Protein AF-A0A4U5VAZ8-F1 (afdb_monomer)

InterPro domains:
  IPR001060 FCH domain [PF00611] (58-111)
  IPR001060 FCH domain [SM00055] (49-157)
  IPR027267 AH/BAR domain superfamily [G3DSA:1.20.1270.60] (36-101)
  IPR027267 AH/BAR domain superfamily [G3DSA:1.20.1270.60] (102-234)
  IPR027267 AH/BAR domain superfamily [SSF103657] (43-247)
  IPR031160 F-BAR domain [PS51741] (99-223)

Solvent-accessible surface area (backbone atoms only — not comparable to full-atom values): 16284 Å² total; per-residue (Å²): 146,84,88,90,84,84,77,85,81,73,70,95,80,74,88,74,81,94,81,79,96,77,87,83,91,84,80,99,73,87,79,86,84,79,80,97,65,87,72,74,91,79,52,67,94,78,72,49,77,66,94,49,91,85,59,56,64,39,57,52,52,51,52,48,53,54,51,49,53,53,49,53,54,51,53,52,52,52,52,51,53,55,51,52,53,54,52,51,50,53,51,53,52,48,53,49,51,33,56,51,32,45,54,50,20,57,49,29,48,51,52,20,55,54,32,50,51,53,43,76,74,49,87,90,47,72,75,60,40,54,56,38,48,54,51,22,55,50,27,44,52,52,20,53,52,29,43,53,54,27,54,50,41,48,51,51,47,51,51,53,50,55,52,48,54,53,53,51,53,54,51,51,54,51,52,51,51,52,50,52,52,54,53,51,50,53,53,53,51,52,53,52,51,53,51,51,54,52,50,48,53,52,55,52,51,52,54,54,49,53,54,50,56,60,57,72,67,65,51,70,65,61,56,50,51,52,49,47,74,76,63,67,90,72,94,70,77,83,75,83,88,72,91,79,60,92,82,69,86,71,86,80,77,80,83,83,84,75,83,84,83,83,89,129

Foldseek 3Di:
DDDDDDDPDDDPPDDDDDDDPDDDDDDDDPPPPDDDDPPPPDDLVVPLDDPDPPDCVSVVVVVVVVVVVVVVVVVVVVVVVVVVVVLVVVLVVLVVQLVVLVVQLVVLVVQLVVLVVVLVPDDDDPVVNVVSVVSNVVSVVSNVVSVVSNVVSVVVSVVSVVVVVVVVVVVVVVVVVVVVVVVVVVVVVVVVVVVVVVVVVVVVVVVVVVVVVVVVPDDPVVVVVVCCVVDPPDDDDDDPDDDDDPPPPDDDDDDDDDDDDDDD

Structure (mmCIF, N/CA/C/O backbone):
data_AF-A0A4U5VAZ8-F1
#
_entry.id   AF-A0A4U5VAZ8-F1
#
loop_
_atom_site.group_PDB
_atom_site.id
_atom_site.type_symbol
_atom_site.label_atom_id
_atom_site.label_alt_id
_atom_site.label_comp_id
_atom_site.label_asym_id
_atom_site.label_entity_id
_atom_site.label_seq_id
_atom_site.pdbx_PDB_ins_code
_atom_site.Cartn_x
_atom_site.Cartn_y
_atom_site.Cartn_z
_atom_site.occupancy
_atom_site.B_iso_or_equiv
_atom_site.auth_seq_id
_atom_site.auth_comp_id
_atom_site.auth_asym_id
_atom_site.auth_atom_id
_atom_site.pdbx_PDB_model_num
ATOM 1 N N . MET A 1 1 ? 7.880 -6.153 -48.423 1.00 42.75 1 MET A N 1
ATOM 2 C CA . MET A 1 1 ? 6.651 -6.526 -47.671 1.00 42.75 1 MET A CA 1
ATOM 3 C C . MET A 1 1 ? 6.493 -8.052 -47.516 1.00 42.75 1 MET A C 1
ATOM 5 O O . MET A 1 1 ? 5.534 -8.629 -48.015 1.00 42.75 1 MET A O 1
ATOM 9 N N . ARG A 1 2 ? 7.403 -8.743 -46.809 1.00 32.28 2 ARG A N 1
ATOM 10 C CA . ARG A 1 2 ? 7.209 -10.133 -46.345 1.00 32.28 2 ARG A CA 1
ATOM 11 C C . ARG A 1 2 ? 8.051 -10.354 -45.077 1.00 32.28 2 ARG A C 1
ATOM 13 O O . ARG A 1 2 ? 9.237 -10.081 -45.119 1.00 32.28 2 ARG A O 1
ATOM 20 N N . GLN A 1 3 ? 7.422 -10.903 -44.030 1.00 33.78 3 GLN A N 1
ATOM 21 C CA . GLN A 1 3 ? 8.026 -11.558 -42.846 1.00 33.78 3 GLN A CA 1
ATOM 22 C C . GLN A 1 3 ? 8.215 -10.805 -41.507 1.00 33.78 3 GLN A C 1
ATOM 24 O O . GLN A 1 3 ? 9.223 -10.998 -40.853 1.00 33.78 3 GLN A O 1
ATOM 29 N N . TYR A 1 4 ? 7.190 -10.124 -40.979 1.00 35.72 4 TYR A N 1
ATOM 30 C CA . TYR A 1 4 ? 7.017 -10.034 -39.507 1.00 35.72 4 TYR A CA 1
ATOM 31 C C . TYR A 1 4 ? 5.562 -10.291 -39.088 1.00 35.72 4 TYR A C 1
ATOM 33 O O . TYR A 1 4 ? 4.902 -9.524 -38.396 1.00 35.72 4 TYR A O 1
ATOM 41 N N . LYS A 1 5 ? 5.030 -11.427 -39.547 1.00 44.81 5 LYS A N 1
ATOM 42 C CA . LYS A 1 5 ? 3.809 -12.033 -39.006 1.00 44.81 5 LYS A CA 1
ATOM 43 C C . LYS A 1 5 ? 4.169 -13.425 -38.499 1.00 44.81 5 LYS A C 1
ATOM 45 O O . LYS A 1 5 ? 4.168 -14.359 -39.298 1.00 44.81 5 LYS A O 1
ATOM 50 N N . ARG A 1 6 ? 4.439 -13.561 -37.191 1.00 39.12 6 ARG A N 1
ATOM 51 C CA . ARG A 1 6 ? 3.959 -14.676 -36.345 1.00 39.12 6 ARG A CA 1
ATOM 52 C C . ARG A 1 6 ? 4.371 -14.539 -34.867 1.00 39.12 6 ARG A C 1
ATOM 54 O O . ARG A 1 6 ? 5.541 -14.602 -34.532 1.00 39.12 6 ARG A O 1
ATOM 61 N N . ARG A 1 7 ? 3.315 -14.529 -34.041 1.00 35.19 7 ARG A N 1
ATOM 62 C CA . ARG A 1 7 ? 3.138 -15.230 -32.754 1.00 35.19 7 ARG A CA 1
ATOM 63 C C . ARG A 1 7 ? 3.930 -14.740 -31.537 1.00 35.19 7 ARG A C 1
ATOM 65 O O . ARG A 1 7 ? 4.898 -15.360 -31.121 1.00 35.19 7 ARG A O 1
ATOM 72 N N . LEU A 1 8 ? 3.346 -13.760 -30.843 1.00 35.50 8 LEU A N 1
ATOM 73 C CA . LEU A 1 8 ? 3.295 -13.807 -29.380 1.00 35.50 8 LEU A CA 1
ATOM 74 C C . LEU A 1 8 ? 2.500 -15.061 -28.982 1.00 35.50 8 LEU A C 1
ATOM 76 O O . LEU A 1 8 ? 1.330 -15.202 -29.342 1.00 35.50 8 LEU A O 1
ATOM 80 N N . ALA A 1 9 ? 3.166 -16.006 -28.323 1.00 34.44 9 ALA A N 1
ATOM 81 C CA . ALA A 1 9 ? 2.530 -17.176 -27.744 1.00 34.44 9 ALA A CA 1
ATOM 82 C C . ALA A 1 9 ? 1.571 -16.720 -26.636 1.00 34.44 9 ALA A C 1
ATOM 84 O O . ALA A 1 9 ? 1.988 -16.177 -25.615 1.00 34.44 9 ALA A O 1
ATOM 85 N N . LEU A 1 10 ? 0.277 -16.922 -26.872 1.00 38.75 10 LEU A N 1
ATOM 86 C CA . LEU A 1 10 ? -0.750 -16.847 -25.847 1.00 38.75 10 LEU A CA 1
ATOM 87 C C . LEU A 1 10 ? -0.561 -18.023 -24.882 1.00 38.75 10 LEU A C 1
ATOM 89 O O . LEU A 1 10 ? -0.372 -19.165 -25.303 1.00 38.75 10 LEU A O 1
ATOM 93 N N . CYS A 1 11 ? -0.610 -17.708 -23.591 1.00 34.75 11 CYS A N 1
ATOM 94 C CA . CYS A 1 11 ? -0.763 -18.654 -22.493 1.00 34.75 11 CYS A CA 1
ATOM 95 C C . CYS A 1 11 ? -1.944 -19.616 -22.777 1.00 34.75 11 CYS A C 1
ATOM 97 O O . CYS A 1 11 ? -3.010 -19.119 -23.153 1.00 34.75 11 CYS A O 1
ATOM 99 N N . PRO A 1 12 ? -1.811 -20.949 -22.608 1.00 36.91 12 PRO A N 1
ATOM 100 C CA . PRO A 1 12 ? -2.834 -21.905 -23.051 1.00 36.91 12 PRO A CA 1
ATOM 101 C C . PRO A 1 12 ? -4.178 -21.887 -22.301 1.00 36.91 12 PRO A C 1
ATOM 103 O O . PRO A 1 12 ? -5.085 -22.578 -22.750 1.00 36.91 12 PRO A O 1
ATOM 106 N N . ASP A 1 13 ? -4.353 -21.108 -21.227 1.00 37.59 13 ASP A N 1
ATOM 107 C CA . ASP A 1 13 ? -5.575 -21.166 -20.396 1.00 37.59 13 ASP A CA 1
ATOM 108 C C . ASP A 1 13 ? -6.478 -19.920 -20.424 1.00 37.59 13 ASP A C 1
ATOM 110 O O . ASP A 1 13 ? -7.538 -19.904 -19.797 1.00 37.59 13 ASP A O 1
ATOM 114 N N . CYS A 1 14 ? -6.146 -18.877 -21.186 1.00 35.59 14 CYS A N 1
ATOM 115 C CA . CYS A 1 14 ? -6.992 -17.680 -21.237 1.00 35.59 14 CYS A CA 1
ATOM 116 C C . CYS A 1 14 ? -7.993 -17.735 -22.402 1.00 35.59 14 CYS A C 1
ATOM 118 O O . CYS A 1 14 ? -7.751 -17.178 -23.472 1.00 35.59 14 CYS A O 1
ATOM 120 N N . ARG A 1 15 ? -9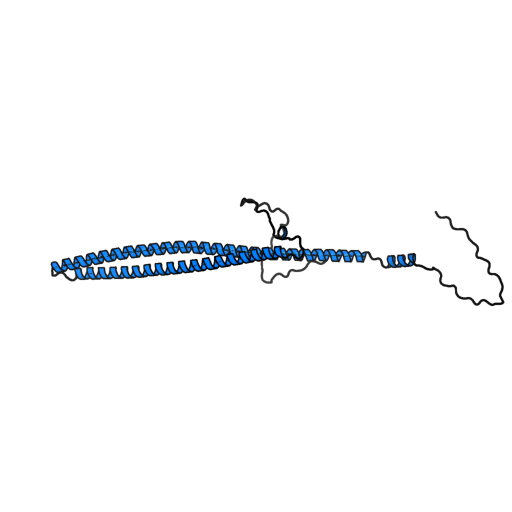.161 -18.361 -22.185 1.00 40.31 15 ARG A N 1
ATOM 121 C CA . ARG A 1 15 ? -10.363 -18.083 -22.995 1.00 40.31 15 ARG A CA 1
ATOM 122 C C . ARG A 1 15 ? -10.834 -16.658 -22.715 1.00 40.31 15 ARG A C 1
ATOM 124 O O . ARG A 1 15 ? -11.402 -16.414 -21.655 1.00 40.31 15 ARG A O 1
ATOM 131 N N . VAL A 1 16 ? -10.696 -15.749 -23.677 1.00 36.97 16 VAL A N 1
ATOM 132 C CA . VAL A 1 16 ? -11.536 -14.545 -23.732 1.00 36.97 16 VAL A CA 1
ATOM 133 C C . VAL A 1 16 ? -12.029 -14.350 -25.160 1.00 36.97 16 VAL A C 1
ATOM 135 O O . VAL A 1 16 ? -11.259 -14.377 -26.114 1.00 36.97 16 VAL A O 1
ATOM 138 N N . SER A 1 17 ? -13.351 -14.235 -25.237 1.00 33.25 17 SER A N 1
ATOM 139 C CA . SER A 1 17 ? -14.216 -14.097 -26.402 1.00 33.25 17 SER A CA 1
ATOM 140 C C . SER A 1 17 ? -13.765 -13.025 -27.390 1.00 33.25 17 SER A C 1
ATOM 142 O O . SER A 1 17 ? -13.412 -11.914 -27.000 1.00 33.25 17 SER A O 1
ATOM 144 N N . ASP A 1 18 ? -13.907 -13.358 -28.671 1.00 36.84 18 ASP A N 1
ATOM 145 C CA . ASP A 1 18 ? -13.843 -12.451 -29.808 1.00 36.84 18 ASP A CA 1
ATOM 146 C C . ASP A 1 18 ? -14.795 -11.264 -29.638 1.00 36.84 18 ASP A C 1
ATOM 148 O O . ASP A 1 18 ? -15.993 -11.440 -29.421 1.00 36.84 18 ASP A O 1
ATOM 152 N N . THR A 1 19 ? -14.253 -10.052 -29.725 1.00 35.91 19 THR A N 1
ATOM 153 C CA . THR A 1 19 ? -14.819 -8.864 -30.391 1.00 35.91 19 THR A CA 1
ATOM 154 C C . THR A 1 19 ? -13.895 -7.667 -30.136 1.00 35.91 19 THR A C 1
ATOM 156 O O . THR A 1 19 ? -13.215 -7.599 -29.118 1.00 35.91 19 THR A O 1
ATOM 159 N N . VAL A 1 20 ? -13.904 -6.700 -31.059 1.00 33.31 20 VAL A N 1
ATOM 160 C CA . VAL A 1 20 ? -13.163 -5.418 -31.053 1.00 33.31 20 VAL A CA 1
ATOM 161 C C . VAL A 1 20 ? -11.810 -5.417 -31.790 1.00 33.31 20 VAL A C 1
ATOM 163 O O . VAL A 1 20 ? -10.764 -5.048 -31.265 1.00 33.31 20 VAL A O 1
ATOM 166 N N . THR A 1 21 ? -11.856 -5.702 -33.093 1.00 37.66 21 THR A N 1
ATOM 167 C CA . THR A 1 21 ? -11.039 -4.984 -34.091 1.00 37.66 21 THR A CA 1
ATOM 168 C C . THR A 1 21 ? -11.806 -3.757 -34.574 1.00 37.66 21 THR A C 1
ATOM 170 O O . THR A 1 21 ? -12.438 -3.804 -35.618 1.00 37.66 21 THR A O 1
ATOM 173 N N . GLU A 1 22 ? -11.787 -2.682 -33.789 1.00 34.19 22 GLU A N 1
ATOM 174 C CA . GLU A 1 22 ? -12.004 -1.298 -34.237 1.00 34.19 22 GLU A CA 1
ATOM 175 C C . GLU A 1 22 ? -11.880 -0.385 -33.014 1.00 34.19 22 GLU A C 1
ATOM 177 O O . GLU A 1 22 ? -12.756 -0.401 -32.152 1.00 34.19 22 GLU A O 1
ATOM 182 N N . ARG A 1 23 ? -10.766 0.353 -32.907 1.00 33.03 23 ARG A N 1
ATOM 183 C CA . ARG A 1 23 ? -10.604 1.650 -32.208 1.00 33.03 23 ARG A CA 1
ATOM 184 C C . ARG A 1 23 ? -9.116 1.948 -32.017 1.00 33.03 23 ARG A C 1
ATOM 186 O O . ARG A 1 23 ? -8.563 1.859 -30.927 1.00 33.03 23 ARG A O 1
ATOM 193 N N . VAL A 1 24 ? -8.475 2.359 -33.101 1.00 41.00 24 VAL A N 1
ATOM 194 C CA . VAL A 1 24 ? -7.367 3.315 -33.035 1.00 41.00 24 VAL A CA 1
ATOM 195 C C . VAL A 1 24 ? -7.859 4.528 -33.824 1.00 41.00 24 VAL A C 1
ATOM 197 O O . VAL A 1 24 ? -8.380 4.344 -34.917 1.00 41.00 24 VAL A O 1
ATOM 200 N N . TYR A 1 25 ? -7.731 5.724 -33.237 1.00 32.28 25 TYR A N 1
ATOM 201 C CA . TYR A 1 25 ? -8.271 7.042 -33.636 1.00 32.28 25 TYR A CA 1
ATOM 202 C C . TYR A 1 25 ? -9.665 7.438 -33.111 1.00 32.28 25 TYR A C 1
ATOM 204 O O . TYR A 1 25 ? -10.660 7.334 -33.821 1.00 32.28 25 TYR A O 1
ATOM 212 N N . ARG A 1 26 ? -9.709 8.021 -31.898 1.00 34.62 26 ARG A N 1
ATOM 213 C CA . ARG A 1 26 ? -10.277 9.365 -31.600 1.00 34.62 26 ARG A CA 1
ATOM 214 C C . ARG A 1 26 ? -10.137 9.733 -30.103 1.00 34.62 26 ARG A C 1
ATOM 216 O O . ARG A 1 26 ? -9.798 8.857 -29.314 1.00 34.62 26 ARG A O 1
ATOM 223 N N . PRO A 1 27 ? -10.257 11.028 -29.741 1.00 42.34 27 PRO A N 1
ATOM 224 C CA . PRO A 1 27 ? -9.285 11.744 -28.922 1.00 42.34 27 PRO A CA 1
ATOM 225 C C . PRO A 1 27 ? -9.548 11.673 -27.416 1.00 42.34 27 PRO A C 1
ATOM 227 O O . PRO A 1 27 ? -10.663 11.473 -26.939 1.00 42.34 27 PRO A O 1
ATOM 230 N N . VAL A 1 28 ? -8.463 11.885 -26.679 1.00 41.19 28 VAL A N 1
ATOM 231 C CA . VAL A 1 28 ? -8.387 12.019 -25.224 1.00 41.19 28 VAL A CA 1
ATOM 232 C C . VAL A 1 28 ? -9.050 13.341 -24.799 1.00 41.19 28 VAL A C 1
ATOM 234 O O . VAL A 1 28 ? -8.360 14.310 -24.518 1.00 41.19 28 VAL A O 1
ATOM 237 N N . GLU A 1 29 ? -10.385 13.416 -24.789 1.00 41.91 29 GLU A N 1
ATOM 238 C CA . GLU A 1 29 ? -11.116 14.646 -24.405 1.00 41.91 29 GLU A CA 1
ATOM 239 C C . GLU A 1 29 ? -12.136 14.479 -23.262 1.00 41.91 29 GLU A C 1
ATOM 241 O O . GLU A 1 29 ? -12.757 15.451 -22.854 1.00 41.91 29 GLU A O 1
ATOM 246 N N . ALA A 1 30 ? -12.278 13.300 -22.648 1.00 38.28 30 ALA A N 1
ATOM 247 C CA . ALA A 1 30 ? -13.337 13.074 -21.647 1.00 38.28 30 ALA A CA 1
ATOM 248 C C . ALA A 1 30 ? -12.875 12.940 -20.179 1.00 38.28 30 ALA A C 1
ATOM 250 O O . ALA A 1 30 ? -13.687 12.609 -19.322 1.00 38.28 30 ALA A O 1
ATOM 251 N N . ALA A 1 31 ? -11.604 13.205 -19.854 1.00 38.53 31 ALA A N 1
ATOM 252 C CA . ALA A 1 31 ? -11.097 13.114 -18.471 1.00 38.53 31 ALA A CA 1
ATOM 253 C C . ALA A 1 31 ? -10.626 14.458 -17.879 1.00 38.53 31 ALA A C 1
ATOM 255 O O . ALA A 1 31 ? -10.064 14.493 -16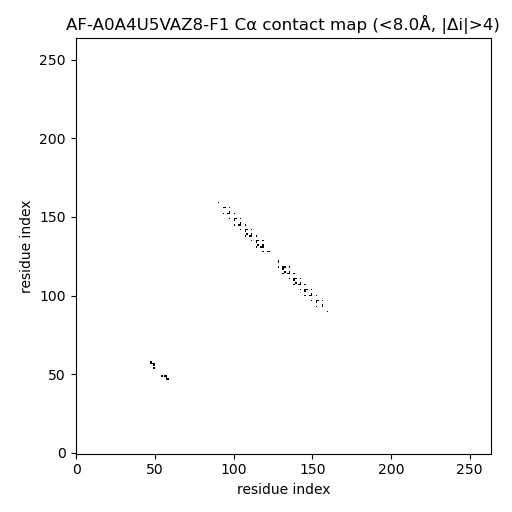.788 1.00 38.53 31 ALA A O 1
ATOM 256 N N . ALA A 1 32 ? -10.850 15.573 -18.581 1.00 42.34 32 ALA A N 1
ATOM 257 C CA . ALA A 1 32 ? -10.270 16.877 -18.254 1.00 42.34 32 ALA A CA 1
ATOM 258 C C . ALA A 1 32 ? -11.118 17.767 -17.321 1.00 42.34 32 ALA A C 1
ATOM 260 O O . ALA A 1 32 ? -10.888 18.972 -17.271 1.00 42.34 32 ALA A O 1
ATOM 261 N N . LEU A 1 33 ? -12.096 17.231 -16.583 1.00 41.50 33 LEU A N 1
ATOM 262 C CA . LEU A 1 33 ? -13.012 18.071 -15.792 1.00 41.50 33 LEU A CA 1
ATOM 263 C C . LEU A 1 33 ? -13.202 17.648 -14.336 1.00 41.50 33 LEU A C 1
ATOM 265 O O . LEU A 1 33 ? -14.265 17.878 -13.773 1.00 41.50 33 LEU A O 1
ATOM 269 N N . LEU A 1 34 ? -12.166 17.118 -13.682 1.00 41.62 34 LEU A N 1
ATOM 270 C CA . LEU A 1 34 ? -12.121 17.122 -12.218 1.00 41.62 34 LEU A CA 1
ATOM 271 C C . LEU A 1 34 ? -10.709 17.452 -11.711 1.00 41.62 34 LEU A C 1
ATOM 273 O O . LEU A 1 34 ? -9.786 16.655 -11.832 1.00 41.62 34 LEU A O 1
ATOM 277 N N . SER A 1 35 ? -10.611 18.618 -11.064 1.00 40.47 35 SER A N 1
ATOM 278 C CA . SER A 1 35 ? -9.534 19.099 -10.184 1.00 40.47 35 SER A CA 1
ATOM 279 C C . SER A 1 35 ? -8.569 20.150 -10.756 1.00 40.47 35 SER A C 1
ATOM 281 O O . SER A 1 35 ? -7.545 19.894 -11.385 1.00 40.47 35 SER A O 1
ATOM 283 N N . THR A 1 36 ? -8.926 21.390 -10.441 1.00 46.16 36 THR A N 1
ATOM 284 C CA . THR A 1 36 ? -8.185 22.647 -10.531 1.00 46.16 36 THR A CA 1
ATOM 285 C C . THR A 1 36 ? -6.849 22.630 -9.778 1.00 46.16 36 THR A C 1
ATOM 287 O O . THR A 1 36 ? -6.791 22.901 -8.580 1.00 46.16 36 THR A O 1
ATOM 290 N N . LYS A 1 37 ? -5.763 22.388 -10.509 1.00 43.69 37 LYS A N 1
ATOM 291 C CA . LYS A 1 37 ? -4.467 23.094 -10.454 1.00 43.69 37 LYS A CA 1
ATOM 292 C C . LYS A 1 37 ? -3.596 22.417 -11.502 1.00 43.69 37 LYS A C 1
ATOM 294 O O . LYS A 1 37 ? -3.320 21.230 -11.382 1.00 43.69 37 LYS A O 1
ATOM 299 N N . VAL A 1 38 ? -3.165 23.151 -12.523 1.00 45.97 38 VAL A N 1
ATOM 300 C CA . VAL A 1 38 ? -2.130 22.672 -13.446 1.00 45.97 38 VAL A CA 1
ATOM 301 C C . VAL A 1 38 ? -0.874 22.425 -12.606 1.00 45.97 38 VAL A C 1
ATOM 303 O O . VAL A 1 38 ? -0.128 23.357 -12.306 1.00 45.97 38 VAL A O 1
ATOM 306 N N . MET A 1 39 ? -0.662 21.186 -12.154 1.00 46.00 39 MET A N 1
ATOM 307 C CA . MET A 1 39 ? 0.663 20.750 -11.740 1.00 46.00 39 MET A CA 1
ATOM 308 C C . MET A 1 39 ? 1.519 20.901 -12.988 1.00 46.00 39 MET A C 1
ATOM 310 O O . MET A 1 39 ? 1.290 20.223 -13.987 1.00 46.00 39 MET A O 1
ATOM 314 N N . LYS A 1 40 ? 2.445 21.863 -12.975 1.00 54.81 40 LYS A N 1
ATOM 315 C CA . LYS A 1 40 ? 3.472 21.942 -14.012 1.00 54.81 40 LYS A CA 1
ATOM 316 C C . LYS A 1 40 ? 4.105 20.550 -14.090 1.00 54.81 40 LYS A C 1
ATOM 318 O O . LYS A 1 40 ? 4.543 20.039 -13.061 1.00 54.81 40 LYS A O 1
ATOM 323 N N . ASN A 1 41 ? 4.104 19.940 -15.273 1.00 65.44 41 ASN A N 1
ATOM 324 C CA . ASN A 1 41 ? 4.793 18.675 -15.523 1.00 65.44 41 ASN A CA 1
ATOM 325 C C . ASN A 1 41 ? 6.302 18.923 -15.397 1.00 65.44 41 ASN A C 1
ATOM 327 O O . ASN A 1 41 ? 6.968 19.247 -16.374 1.00 65.44 41 ASN A O 1
ATOM 331 N N . LEU A 1 42 ? 6.811 18.879 -14.168 1.00 82.38 42 LEU A N 1
ATOM 332 C CA . LEU A 1 42 ? 8.225 19.015 -13.846 1.00 82.38 42 LEU A CA 1
ATOM 333 C C . LEU A 1 42 ? 8.816 17.611 -13.755 1.00 82.38 42 LEU A C 1
ATOM 335 O O . LEU A 1 42 ? 8.313 16.779 -12.997 1.00 82.38 42 LEU A O 1
ATOM 339 N N . HIS A 1 43 ? 9.882 17.346 -14.506 1.00 83.88 43 HIS A N 1
ATOM 340 C CA . HIS A 1 43 ? 10.569 16.061 -14.467 1.00 83.88 43 HIS A CA 1
ATOM 341 C C . HIS A 1 43 ? 11.995 16.223 -13.944 1.00 83.88 43 HIS A C 1
ATOM 343 O O . HIS A 1 43 ? 12.670 17.203 -14.242 1.00 83.88 43 HIS A O 1
ATOM 349 N N . PHE A 1 44 ? 12.497 15.235 -13.195 1.00 90.88 44 PHE A N 1
ATOM 350 C CA . PHE A 1 44 ? 13.871 15.277 -12.671 1.00 90.88 44 PHE A CA 1
ATOM 351 C C . PHE A 1 44 ? 14.919 15.451 -13.780 1.00 90.88 44 PHE A C 1
ATOM 353 O O . PHE A 1 44 ? 15.877 16.202 -13.616 1.00 90.88 44 PHE A O 1
ATOM 360 N N . LYS A 1 45 ? 14.671 14.850 -14.950 1.00 88.50 45 LYS A N 1
ATOM 361 C CA . LYS A 1 45 ? 15.505 14.995 -16.150 1.00 88.50 45 LYS A CA 1
ATOM 362 C C . LYS A 1 45 ? 15.613 16.425 -16.694 1.00 88.50 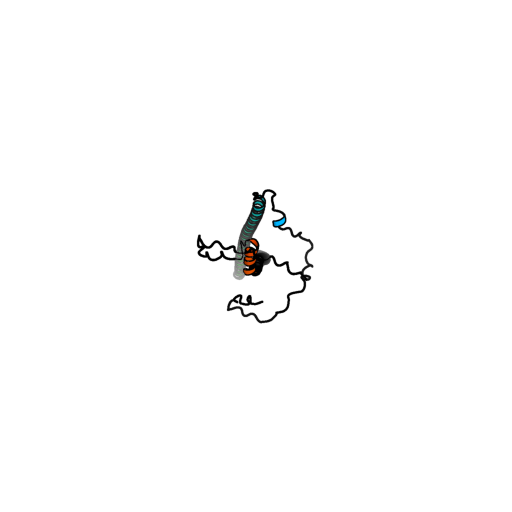45 LYS A C 1
ATOM 364 O O . LYS A 1 45 ? 16.323 16.609 -17.665 1.00 88.50 45 LYS A O 1
ATOM 369 N N . ASP A 1 46 ? 14.882 17.401 -16.165 1.00 92.25 46 ASP A N 1
ATOM 370 C CA . ASP A 1 46 ? 14.934 18.788 -16.639 1.00 92.25 46 ASP A CA 1
ATOM 371 C C . ASP A 1 46 ? 15.702 19.696 -15.656 1.00 92.25 46 ASP A C 1
ATOM 373 O O . ASP A 1 46 ? 16.123 20.785 -16.033 1.00 92.25 46 ASP A O 1
ATOM 377 N N . PHE A 1 47 ? 15.918 19.255 -14.406 1.00 93.62 47 PHE A N 1
ATOM 378 C CA . PHE A 1 47 ? 16.377 20.132 -13.314 1.00 93.62 47 PHE A CA 1
ATOM 379 C C . PHE A 1 47 ? 17.547 19.595 -12.479 1.00 93.62 47 PHE A C 1
ATOM 381 O O . PHE A 1 47 ? 18.127 20.359 -11.715 1.00 93.62 47 PHE A O 1
ATOM 388 N N . PHE A 1 48 ? 17.913 18.319 -12.605 1.00 93.38 48 PHE A N 1
ATOM 389 C CA . PHE A 1 48 ? 18.964 17.696 -11.785 1.00 93.38 48 PHE A CA 1
ATOM 390 C C . PHE A 1 48 ? 20.267 17.473 -12.574 1.00 93.38 48 PHE A C 1
ATOM 392 O O . PHE A 1 48 ? 20.921 16.441 -12.440 1.00 93.38 48 PHE A O 1
ATOM 399 N N . TRP A 1 49 ? 20.638 18.447 -13.410 1.00 91.25 49 TRP A N 1
ATOM 400 C CA . TRP A 1 49 ? 21.894 18.468 -14.172 1.00 91.25 49 TRP A CA 1
ATOM 401 C C . TRP A 1 49 ? 22.952 19.347 -13.496 1.00 91.25 49 TRP A C 1
ATOM 403 O O . TRP A 1 49 ? 22.612 20.280 -12.771 1.00 91.25 49 TRP A O 1
ATOM 413 N N . ASN A 1 50 ? 24.230 19.102 -13.797 1.00 89.25 50 ASN A N 1
ATOM 414 C CA . ASN A 1 50 ? 25.353 19.961 -13.410 1.00 89.25 50 ASN A CA 1
ATOM 415 C C . ASN A 1 50 ? 26.189 20.349 -14.635 1.00 89.25 50 ASN A C 1
ATOM 417 O O . ASN A 1 50 ? 26.209 19.630 -15.632 1.00 89.25 50 ASN A O 1
ATOM 421 N N . CYS A 1 51 ? 26.887 21.485 -14.553 1.00 87.69 51 CYS A N 1
ATOM 422 C CA . CYS A 1 51 ? 27.795 21.953 -15.606 1.00 87.69 51 CYS A CA 1
ATOM 423 C C . CYS A 1 51 ? 29.098 21.139 -15.692 1.00 87.69 51 CYS A C 1
ATOM 425 O O . CYS A 1 51 ? 29.724 21.108 -16.748 1.00 87.69 51 CYS A O 1
ATOM 427 N N . ASP A 1 52 ? 29.493 20.478 -14.603 1.00 91.31 52 ASP A N 1
ATOM 428 C CA . ASP A 1 52 ? 30.613 19.539 -14.567 1.00 91.31 52 ASP A CA 1
ATOM 429 C C . ASP A 1 52 ? 30.117 18.123 -14.890 1.00 91.31 52 ASP A C 1
ATOM 431 O O . ASP A 1 52 ? 29.274 17.570 -14.180 1.00 91.31 52 ASP A O 1
ATOM 435 N N . LEU A 1 53 ? 30.665 17.534 -15.957 1.00 88.19 53 LEU A N 1
ATOM 436 C CA . LEU A 1 53 ? 30.318 16.197 -16.445 1.00 88.19 53 LEU A CA 1
ATOM 437 C C . LEU A 1 53 ? 30.618 15.087 -15.425 1.00 88.19 53 LEU A C 1
ATOM 439 O O . LEU A 1 53 ? 29.991 14.031 -15.466 1.00 88.19 53 LEU A O 1
ATOM 443 N N . THR A 1 54 ? 31.572 15.311 -14.521 1.00 91.12 54 THR A N 1
ATOM 444 C CA . THR A 1 54 ? 31.955 14.341 -13.485 1.00 91.12 54 THR A CA 1
ATOM 445 C C . THR A 1 54 ? 31.160 14.503 -12.189 1.00 91.12 54 THR A C 1
ATOM 447 O O . THR A 1 54 ? 31.254 13.662 -11.295 1.00 91.12 54 THR A O 1
ATOM 450 N N . CYS A 1 55 ? 30.344 15.555 -12.081 1.00 91.19 55 CYS A N 1
ATOM 451 C CA . CYS A 1 55 ? 29.598 15.861 -10.870 1.00 91.19 55 CYS A CA 1
ATOM 452 C C . CYS A 1 55 ? 28.369 14.952 -10.711 1.00 91.19 55 CYS A C 1
ATOM 454 O O . CYS A 1 55 ? 27.446 14.959 -11.528 1.00 91.19 55 CYS A O 1
ATOM 456 N N . THR A 1 56 ? 28.322 14.206 -9.605 1.00 94.06 56 THR A N 1
ATOM 457 C CA . THR A 1 56 ? 27.221 13.288 -9.265 1.00 94.06 56 THR A CA 1
ATOM 458 C C . THR A 1 56 ? 26.126 13.924 -8.415 1.00 94.06 56 THR A C 1
ATOM 460 O O . THR A 1 56 ? 25.129 13.265 -8.127 1.00 94.06 56 THR A O 1
ATOM 463 N N . SER A 1 57 ? 26.249 15.204 -8.050 1.00 94.81 57 SER A N 1
ATOM 464 C CA . SER A 1 57 ? 25.393 15.831 -7.032 1.00 94.81 57 SER A CA 1
ATOM 465 C C . SER A 1 57 ? 23.893 15.789 -7.359 1.00 94.81 57 SER A C 1
ATOM 467 O O . SER A 1 57 ? 23.067 15.699 -6.453 1.00 94.81 57 SER A O 1
ATOM 469 N N . GLY A 1 58 ? 23.524 15.796 -8.647 1.00 93.44 58 GLY A N 1
ATOM 470 C CA . GLY A 1 58 ? 22.137 15.622 -9.088 1.00 93.44 58 GLY A CA 1
ATOM 471 C C . GLY A 1 58 ? 21.580 14.235 -8.749 1.00 93.44 58 GLY A C 1
ATOM 472 O O . GLY A 1 58 ? 20.463 14.125 -8.239 1.00 93.44 58 GLY A O 1
ATOM 473 N N . TYR A 1 59 ? 22.375 13.179 -8.957 1.00 91.00 59 TYR A N 1
ATOM 474 C CA . TYR A 1 59 ? 22.023 11.816 -8.549 1.00 91.00 59 TYR A CA 1
ATOM 475 C C . TYR A 1 59 ? 21.959 11.696 -7.030 1.00 91.00 59 TYR A C 1
ATOM 477 O O . TYR A 1 59 ? 20.991 11.141 -6.512 1.00 91.00 59 TYR A O 1
ATOM 485 N N . ASP A 1 60 ? 22.941 12.257 -6.322 1.00 94.81 60 ASP A N 1
ATOM 486 C CA . ASP A 1 60 ? 22.994 12.229 -4.859 1.00 94.81 60 ASP A CA 1
ATOM 487 C C . ASP A 1 60 ? 21.747 12.889 -4.246 1.00 94.81 60 ASP A C 1
ATOM 489 O O . ASP A 1 60 ? 21.126 12.328 -3.342 1.00 94.81 60 ASP A O 1
ATOM 493 N N . ALA A 1 61 ? 21.303 14.025 -4.798 1.00 95.12 61 ALA A N 1
ATOM 494 C CA . ALA A 1 61 ? 20.081 14.707 -4.376 1.00 95.12 61 ALA A CA 1
ATOM 495 C C . ALA A 1 61 ? 18.813 13.861 -4.599 1.00 95.12 61 ALA A C 1
ATOM 497 O O . ALA A 1 61 ? 17.956 13.784 -3.714 1.00 95.12 61 ALA A O 1
ATOM 498 N N . ILE A 1 62 ? 18.687 13.193 -5.752 1.00 93.88 62 ILE A N 1
ATOM 499 C CA . ILE A 1 62 ? 17.546 12.307 -6.043 1.00 93.88 62 ILE A CA 1
ATOM 500 C C . ILE A 1 62 ? 17.560 11.086 -5.115 1.00 93.88 62 ILE A C 1
ATOM 502 O O . ILE A 1 62 ? 16.524 10.726 -4.556 1.00 93.88 62 ILE A O 1
ATOM 506 N N . ILE A 1 63 ? 18.720 10.454 -4.920 1.00 92.19 63 ILE A N 1
ATOM 507 C CA . ILE A 1 63 ? 18.875 9.299 -4.026 1.00 92.19 63 ILE A CA 1
ATOM 508 C C . ILE A 1 63 ? 18.500 9.686 -2.595 1.00 92.19 63 ILE A C 1
ATOM 510 O O . ILE A 1 63 ? 17.759 8.954 -1.935 1.00 92.19 63 ILE A O 1
ATOM 514 N N . GLN A 1 64 ? 18.963 10.846 -2.128 1.00 95.00 64 GLN A N 1
ATOM 515 C CA . GLN A 1 64 ? 18.612 11.373 -0.816 1.00 95.00 64 GLN A CA 1
ATOM 516 C C . GLN A 1 64 ? 17.095 11.571 -0.684 1.00 95.00 64 GLN A C 1
ATOM 518 O O . GLN A 1 64 ? 16.501 11.049 0.257 1.00 95.00 64 GLN A O 1
ATOM 523 N N . TYR A 1 65 ? 16.452 12.215 -1.664 1.00 93.88 65 TYR A N 1
ATOM 524 C CA . TYR A 1 65 ? 14.996 12.402 -1.688 1.00 93.88 65 TYR A CA 1
ATOM 525 C C . TYR A 1 65 ? 14.223 11.073 -1.616 1.00 93.88 65 TYR A C 1
ATOM 527 O O . TYR A 1 65 ? 13.274 10.936 -0.841 1.00 93.88 65 TYR A O 1
ATOM 535 N N . LEU A 1 66 ? 14.644 10.062 -2.384 1.00 91.62 66 LEU A N 1
ATOM 536 C CA . LEU A 1 66 ? 14.025 8.731 -2.361 1.00 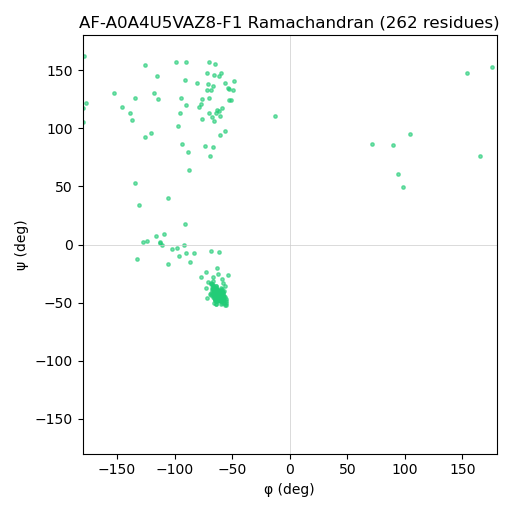91.62 66 LEU A CA 1
ATOM 537 C C . LEU A 1 66 ? 14.207 8.032 -1.004 1.00 91.62 66 LEU A C 1
ATOM 539 O O . LEU A 1 66 ? 13.279 7.390 -0.502 1.00 91.62 66 LEU A O 1
ATOM 543 N N . ASN A 1 67 ? 15.385 8.166 -0.392 1.00 92.88 67 ASN A N 1
ATOM 544 C CA . ASN A 1 67 ? 15.665 7.619 0.934 1.00 92.88 67 ASN A CA 1
ATOM 545 C C . ASN A 1 67 ? 14.846 8.305 2.031 1.00 92.88 67 ASN A C 1
ATOM 547 O O . ASN A 1 67 ? 14.362 7.624 2.939 1.00 92.88 67 ASN A O 1
ATOM 551 N N . ASP A 1 68 ? 14.650 9.619 1.938 1.00 93.00 68 ASP A N 1
ATOM 552 C CA . ASP A 1 68 ? 13.790 10.357 2.860 1.00 93.00 68 ASP A CA 1
ATOM 553 C C . ASP A 1 68 ? 12.331 9.904 2.722 1.00 93.00 68 ASP A C 1
ATOM 555 O O . ASP A 1 68 ? 11.695 9.597 3.729 1.00 93.00 68 ASP A O 1
ATOM 559 N N . GLY A 1 69 ? 11.838 9.698 1.494 1.00 88.69 69 GLY A N 1
ATOM 560 C CA . GLY A 1 69 ? 10.524 9.086 1.260 1.00 88.69 69 GLY A CA 1
ATOM 561 C C . GLY A 1 69 ? 10.384 7.705 1.917 1.00 88.69 69 GLY A C 1
ATOM 562 O O . GLY A 1 69 ? 9.401 7.434 2.610 1.00 88.69 69 GLY A O 1
ATOM 563 N N . LYS A 1 70 ? 11.402 6.840 1.785 1.00 89.62 70 LYS A N 1
ATOM 564 C CA . LYS A 1 70 ? 11.439 5.527 2.455 1.00 89.62 70 LYS A CA 1
ATOM 565 C C . LYS A 1 70 ? 11.410 5.653 3.982 1.00 89.62 70 LYS A C 1
ATOM 567 O O . LYS A 1 70 ? 10.749 4.848 4.643 1.00 89.62 70 LYS A O 1
ATOM 572 N N . ARG A 1 71 ? 12.120 6.634 4.552 1.00 92.88 71 ARG A N 1
ATOM 573 C CA . ARG A 1 71 ? 12.116 6.901 5.998 1.00 92.88 71 ARG A CA 1
ATOM 574 C C . ARG A 1 71 ? 10.724 7.319 6.469 1.00 92.88 71 ARG A C 1
ATOM 576 O O . ARG A 1 71 ? 10.217 6.711 7.406 1.00 92.88 71 ARG A O 1
ATOM 583 N N . THR A 1 72 ? 10.079 8.255 5.775 1.00 91.19 72 THR A N 1
ATOM 584 C CA . THR A 1 72 ? 8.712 8.694 6.090 1.00 91.19 72 THR A CA 1
ATOM 585 C C . THR A 1 72 ? 7.718 7.531 6.055 1.00 91.19 72 THR A C 1
ATOM 587 O O . THR A 1 72 ? 6.913 7.391 6.972 1.00 91.19 72 THR A O 1
ATOM 590 N N . CYS A 1 73 ? 7.793 6.638 5.060 1.00 87.56 73 CYS A N 1
ATOM 591 C CA . CYS A 1 73 ? 6.940 5.443 5.030 1.00 87.56 73 CYS A CA 1
ATOM 592 C C . CYS A 1 73 ? 7.121 4.561 6.278 1.00 87.56 73 CYS A C 1
ATOM 594 O O . CYS A 1 73 ? 6.136 4.078 6.834 1.00 87.56 73 CYS A O 1
ATOM 596 N N . LYS A 1 74 ? 8.364 4.380 6.740 1.00 91.12 74 LYS A N 1
ATOM 597 C CA . LYS A 1 74 ? 8.666 3.604 7.951 1.00 91.12 74 LYS A CA 1
ATOM 598 C C . LYS A 1 74 ? 8.140 4.282 9.220 1.00 91.12 74 LYS A C 1
ATOM 600 O O . LYS A 1 74 ? 7.628 3.607 10.104 1.00 91.12 74 LYS A O 1
ATOM 605 N N . GLU A 1 75 ? 8.238 5.604 9.318 1.00 93.38 75 GLU A N 1
ATOM 606 C CA . GLU A 1 75 ? 7.684 6.363 10.448 1.00 93.38 75 GLU A CA 1
ATOM 607 C C . GLU A 1 75 ? 6.158 6.224 10.532 1.00 93.38 75 GLU A C 1
ATOM 609 O O . GLU A 1 75 ? 5.615 6.005 11.616 1.00 93.38 75 GLU A O 1
ATOM 614 N N . VAL A 1 76 ? 5.467 6.276 9.388 1.00 88.50 76 VAL A N 1
ATOM 615 C CA . VAL A 1 76 ? 4.016 6.042 9.313 1.00 88.50 76 VAL A CA 1
ATOM 616 C C . VAL A 1 76 ? 3.661 4.614 9.737 1.00 88.50 76 VAL A C 1
ATOM 618 O O . VAL A 1 76 ? 2.707 4.424 10.490 1.00 88.50 76 VAL A O 1
ATOM 621 N N . GLU A 1 77 ? 4.428 3.612 9.297 1.00 88.25 77 GLU A N 1
ATOM 622 C CA . GLU A 1 77 ? 4.244 2.215 9.712 1.00 88.25 77 GLU A CA 1
ATOM 623 C C . GLU A 1 77 ? 4.336 2.061 11.240 1.00 88.25 77 GLU A C 1
ATOM 625 O O . GLU A 1 77 ? 3.441 1.489 11.866 1.00 88.25 77 GLU A O 1
ATOM 630 N N . GLU A 1 78 ? 5.390 2.602 11.854 1.00 94.81 78 GLU A N 1
ATOM 631 C CA . GLU A 1 78 ? 5.599 2.515 13.303 1.00 94.81 78 GLU A CA 1
ATOM 632 C C . GLU A 1 78 ? 4.527 3.283 14.090 1.00 94.81 78 GLU A C 1
ATOM 634 O O . GLU A 1 78 ? 4.017 2.780 15.095 1.00 94.81 78 GLU A O 1
ATOM 639 N N . PHE A 1 79 ? 4.103 4.455 13.605 1.00 92.38 79 PHE A N 1
ATOM 640 C CA . PHE A 1 79 ? 2.979 5.194 14.184 1.00 92.38 79 PHE A CA 1
ATOM 641 C C . PHE A 1 79 ? 1.690 4.358 14.196 1.00 92.38 79 PHE A C 1
ATOM 643 O O . PHE A 1 79 ? 0.997 4.293 15.215 1.00 92.38 79 PHE A O 1
ATOM 650 N N . MET A 1 80 ? 1.381 3.675 13.089 1.00 89.62 80 MET A N 1
ATOM 651 C CA . MET A 1 80 ? 0.191 2.826 12.992 1.00 89.62 80 MET A CA 1
ATOM 652 C C . MET A 1 80 ? 0.259 1.632 13.952 1.00 89.62 80 MET A C 1
ATOM 654 O O . MET A 1 80 ? -0.737 1.327 14.609 1.00 89.62 80 MET A O 1
ATOM 658 N N . LYS A 1 81 ? 1.428 0.993 14.104 1.00 92.81 81 LYS A N 1
ATOM 659 C CA . LYS A 1 81 ? 1.627 -0.086 15.093 1.00 92.81 81 LYS A CA 1
ATOM 660 C C . LYS A 1 81 ? 1.410 0.403 16.523 1.00 92.81 81 LYS A C 1
ATOM 662 O O . LYS A 1 81 ? 0.717 -0.255 17.300 1.00 92.81 81 LYS A O 1
ATOM 667 N N . ALA A 1 82 ? 1.971 1.563 16.865 1.00 95.56 82 ALA A N 1
ATOM 668 C CA . ALA A 1 82 ? 1.804 2.158 18.186 1.00 95.56 82 ALA A CA 1
ATOM 669 C C . ALA A 1 82 ? 0.325 2.460 18.479 1.00 95.56 82 ALA A C 1
ATOM 671 O O . ALA A 1 82 ? -0.184 2.095 19.540 1.00 95.56 82 ALA A O 1
ATOM 672 N N . ARG A 1 83 ? -0.389 3.053 17.513 1.00 91.62 83 ARG A N 1
ATOM 673 C CA . ARG A 1 83 ? -1.829 3.314 17.624 1.00 91.62 83 ARG A CA 1
ATOM 674 C C . ARG A 1 83 ? -2.635 2.026 17.814 1.00 91.62 83 ARG A C 1
ATOM 676 O O . ARG A 1 83 ? -3.453 1.967 18.730 1.00 91.62 83 ARG A O 1
ATOM 683 N N . ALA A 1 84 ? -2.370 0.989 17.018 1.00 89.75 84 ALA A N 1
ATOM 684 C CA . ALA A 1 84 ? -3.056 -0.299 17.132 1.00 89.75 84 ALA A CA 1
ATOM 685 C C . ALA A 1 84 ? -2.883 -0.931 18.526 1.00 89.75 84 ALA A C 1
ATOM 687 O O . ALA A 1 84 ? -3.847 -1.431 19.104 1.00 89.75 84 ALA A O 1
ATOM 688 N N . SER A 1 85 ? -1.681 -0.848 19.106 1.00 94.75 85 SER A N 1
ATOM 689 C CA . SER A 1 85 ? -1.416 -1.350 20.461 1.00 94.75 85 SER A CA 1
ATOM 690 C C . SER A 1 85 ? -2.201 -0.592 21.544 1.00 94.75 85 SER A C 1
ATOM 692 O O . SER A 1 85 ? -2.717 -1.208 22.482 1.00 94.75 85 SER A O 1
ATOM 694 N N . ILE A 1 86 ? -2.337 0.733 21.413 1.00 94.12 86 ILE A N 1
ATOM 695 C CA . ILE A 1 86 ? -3.134 1.556 22.338 1.00 94.12 86 ILE A CA 1
ATOM 696 C C . ILE A 1 86 ? -4.616 1.172 22.258 1.00 94.12 86 ILE A C 1
ATOM 698 O O . ILE A 1 86 ? -5.249 0.953 23.295 1.00 94.12 86 ILE A O 1
ATOM 702 N N . GLU A 1 87 ? -5.157 1.057 21.044 1.00 90.31 87 GLU A N 1
ATOM 703 C CA . GLU A 1 87 ? -6.554 0.672 20.816 1.00 90.31 87 GLU A CA 1
ATOM 704 C C . GLU A 1 87 ? -6.850 -0.735 21.363 1.00 90.31 87 GLU A C 1
ATOM 706 O O . GLU A 1 87 ? -7.864 -0.937 22.035 1.00 90.31 87 GLU A O 1
ATOM 711 N N . GLU A 1 88 ? -5.936 -1.693 21.173 1.00 93.00 88 GLU A N 1
ATOM 712 C CA . GLU A 1 88 ? -6.064 -3.051 21.713 1.00 93.00 88 GLU A CA 1
ATOM 713 C C . GLU A 1 88 ? -6.147 -3.052 23.246 1.00 93.00 88 GLU A C 1
ATOM 715 O O . GLU A 1 88 ? -7.009 -3.718 23.834 1.00 93.00 88 GLU A O 1
ATOM 720 N N . LYS A 1 89 ? -5.260 -2.299 23.910 1.00 95.38 89 LYS A N 1
ATOM 721 C CA . LYS A 1 89 ? -5.256 -2.190 25.372 1.00 95.38 89 LYS A CA 1
ATOM 722 C C . LYS A 1 89 ? -6.564 -1.581 25.877 1.00 95.38 89 LYS A C 1
ATOM 724 O O . LYS A 1 89 ? -7.191 -2.143 26.774 1.00 95.38 89 LYS A O 1
ATOM 729 N N . TYR A 1 90 ? -7.006 -0.486 25.261 1.00 93.25 90 TYR A N 1
ATOM 730 C CA . TYR A 1 90 ? -8.257 0.181 25.616 1.00 93.25 90 TYR A CA 1
ATOM 731 C C . TYR A 1 90 ? -9.474 -0.747 25.466 1.00 93.25 90 TYR A C 1
ATOM 733 O O . TYR A 1 90 ? -10.302 -0.849 26.377 1.00 93.25 90 TYR A O 1
ATOM 741 N N . ALA A 1 91 ? -9.552 -1.497 24.362 1.00 92.69 91 ALA A N 1
ATOM 742 C CA . ALA A 1 91 ? -10.624 -2.460 24.127 1.00 92.69 91 ALA A CA 1
ATOM 743 C C . ALA A 1 91 ? -10.637 -3.586 25.178 1.00 92.69 91 ALA A C 1
ATOM 745 O O . ALA A 1 91 ? -11.701 -3.945 25.695 1.00 92.69 91 ALA A O 1
ATOM 746 N N . LYS A 1 92 ? -9.463 -4.126 25.538 1.00 95.62 92 LYS A N 1
ATOM 747 C CA . LYS A 1 92 ? -9.324 -5.148 26.590 1.00 95.62 92 LYS A CA 1
ATOM 748 C C . LYS A 1 92 ? -9.797 -4.636 27.951 1.00 95.62 92 LYS A C 1
ATOM 750 O O . LYS A 1 92 ? -10.532 -5.353 28.637 1.00 95.62 92 LYS A O 1
ATOM 755 N N . ASP A 1 93 ? -9.434 -3.409 28.313 1.00 95.25 93 ASP A N 1
ATOM 756 C CA . ASP A 1 93 ? -9.817 -2.798 29.587 1.00 95.25 93 ASP A CA 1
ATOM 757 C C . ASP A 1 93 ? -11.336 -2.562 29.671 1.00 95.25 93 ASP A C 1
ATOM 759 O O . ASP A 1 93 ? -11.969 -2.964 30.655 1.00 95.25 93 ASP A O 1
ATOM 763 N N . LEU A 1 94 ? -11.955 -2.015 28.615 1.00 93.12 94 LEU A N 1
ATOM 764 C CA . LEU A 1 94 ? -13.412 -1.829 28.539 1.00 93.12 94 LEU A CA 1
ATOM 765 C C . LEU A 1 94 ? -14.178 -3.157 28.618 1.00 93.12 94 LEU A C 1
ATOM 767 O O . LEU A 1 94 ? -15.146 -3.286 29.375 1.00 93.12 94 LEU A O 1
ATOM 771 N N . MET A 1 95 ? -13.726 -4.172 27.877 1.00 94.31 95 MET A N 1
ATOM 772 C CA . MET A 1 95 ? -14.292 -5.522 27.939 1.00 94.31 95 MET A CA 1
ATOM 773 C C . MET A 1 95 ? -14.172 -6.119 29.345 1.00 94.31 95 MET A C 1
ATOM 775 O O . MET A 1 95 ? -15.107 -6.753 29.844 1.00 94.31 95 MET A O 1
ATOM 779 N N . GLY A 1 96 ? -13.028 -5.915 30.001 1.00 95.75 96 GLY A N 1
ATOM 780 C CA . GLY A 1 96 ? -12.793 -6.330 31.379 1.00 95.75 96 GLY A CA 1
ATOM 781 C C . GLY A 1 96 ? -13.757 -5.661 32.359 1.00 95.75 96 GLY A C 1
ATOM 782 O O . GLY A 1 96 ? -14.353 -6.345 33.196 1.00 95.75 96 GLY A O 1
ATOM 783 N N . LEU A 1 97 ? -13.959 -4.348 32.235 1.00 95.00 97 LEU A N 1
ATOM 784 C CA . LEU A 1 97 ? -14.879 -3.577 33.072 1.00 95.00 97 LEU A CA 1
ATOM 785 C C . LEU A 1 97 ? -16.337 -4.022 32.886 1.00 95.00 97 LEU A C 1
ATOM 787 O O . LEU A 1 97 ? -17.045 -4.251 33.872 1.00 95.00 97 LEU A O 1
ATOM 791 N N . SER A 1 98 ? -16.772 -4.227 31.640 1.00 95.38 98 SER A N 1
ATOM 792 C CA . SER A 1 98 ? -18.116 -4.734 31.332 1.00 95.38 98 SER A CA 1
ATOM 793 C C . SER A 1 98 ? -18.354 -6.117 31.955 1.00 95.38 98 SER A C 1
ATOM 795 O O . SER A 1 98 ? -19.356 -6.331 32.637 1.00 95.38 98 SER A O 1
ATOM 797 N N . LYS A 1 99 ? -17.390 -7.044 31.843 1.00 96.62 99 LYS A N 1
ATOM 798 C CA . LYS A 1 99 ? -17.479 -8.376 32.475 1.00 96.62 99 LYS A CA 1
ATOM 799 C C . LYS A 1 99 ? -17.533 -8.306 34.002 1.00 96.62 99 LYS A C 1
ATOM 801 O O . LYS A 1 99 ? -18.285 -9.061 34.616 1.00 96.62 99 LYS A O 1
ATOM 806 N N . LYS A 1 100 ? -16.729 -7.436 34.623 1.00 97.19 100 LYS A N 1
ATOM 807 C CA . LYS A 1 100 ? -16.729 -7.249 36.084 1.00 97.19 100 LYS A CA 1
ATOM 808 C C . LYS A 1 100 ? -18.071 -6.706 36.567 1.00 97.19 100 LYS A C 1
ATOM 810 O O . LYS A 1 100 ? -18.651 -7.271 37.485 1.00 97.19 100 LYS A O 1
ATOM 815 N N . THR A 1 101 ? -18.581 -5.662 35.920 1.00 95.94 101 THR A N 1
ATOM 816 C CA . THR A 1 101 ? -19.861 -5.046 36.302 1.00 95.94 101 THR A CA 1
ATOM 817 C C . THR A 1 101 ? -21.053 -5.963 36.067 1.00 95.94 101 THR A C 1
ATOM 819 O O . THR A 1 101 ? -21.910 -6.033 36.942 1.00 95.94 101 THR A O 1
ATOM 822 N N . LYS A 1 102 ? -21.037 -6.784 35.007 1.00 97.75 102 LYS A N 1
ATOM 823 C CA . LYS A 1 102 ? -22.002 -7.879 34.824 1.00 97.75 102 LYS A CA 1
ATOM 824 C C . LYS A 1 102 ? -22.029 -8.832 36.022 1.00 97.75 102 LYS A C 1
ATOM 826 O O . LYS A 1 102 ? -23.088 -9.084 36.584 1.00 97.75 102 LYS A O 1
ATOM 831 N N . LYS A 1 103 ? -20.862 -9.343 36.434 1.00 97.94 103 LYS A N 1
ATOM 832 C CA . LYS A 1 103 ? -20.757 -10.271 37.575 1.00 97.94 103 LYS A CA 1
ATOM 833 C C . LYS A 1 103 ? -21.246 -9.636 38.877 1.00 97.94 103 LYS A C 1
ATOM 835 O O . LYS A 1 103 ? -21.920 -10.299 39.660 1.00 97.94 103 LYS A O 1
ATOM 840 N N . THR A 1 104 ? -20.909 -8.366 39.110 1.00 97.50 104 THR A N 1
ATOM 841 C CA . THR A 1 104 ? -21.390 -7.618 40.279 1.00 97.50 104 THR A CA 1
ATOM 842 C C . THR A 1 104 ? -22.907 -7.481 40.256 1.00 97.50 104 THR A C 1
ATOM 844 O O . THR A 1 104 ? -23.542 -7.770 41.265 1.00 97.50 104 THR A O 1
ATOM 847 N N . TYR A 1 105 ? -23.485 -7.094 39.118 1.00 98.00 105 TYR A N 1
ATOM 848 C CA . TYR A 1 105 ? -24.933 -7.010 38.934 1.00 98.00 105 TYR A CA 1
ATOM 849 C C . TYR A 1 105 ? -25.620 -8.349 39.237 1.00 98.00 105 TYR A C 1
ATOM 851 O O . TYR A 1 105 ? -26.484 -8.405 40.108 1.00 98.00 105 TYR A O 1
ATOM 859 N N . GLU A 1 106 ? -25.157 -9.444 38.627 1.00 97.88 106 GLU A N 1
ATOM 860 C CA . GLU A 1 106 ? -25.689 -10.792 38.872 1.00 97.88 106 GLU A CA 1
ATOM 861 C C . GLU A 1 106 ? -25.618 -11.187 40.355 1.00 97.88 106 GLU A C 1
ATOM 863 O O . GLU A 1 106 ? -26.547 -11.800 40.882 1.00 97.88 106 GLU A O 1
ATOM 868 N N . GLN A 1 107 ? -24.530 -10.833 41.047 1.00 97.88 107 GLN A N 1
ATOM 869 C CA . GLN A 1 107 ? -24.406 -11.087 42.480 1.00 97.88 107 GLN A CA 1
ATOM 870 C C . GLN A 1 107 ? -25.404 -10.259 43.295 1.00 97.88 107 GLN A C 1
ATOM 872 O O . GLN A 1 107 ? -26.047 -10.804 44.185 1.00 97.88 107 GLN A O 1
ATOM 877 N N . LYS A 1 108 ? -25.578 -8.969 42.984 1.00 97.88 108 LYS A N 1
ATOM 878 C CA . LYS A 1 108 ? -26.536 -8.109 43.695 1.00 97.88 108 LYS A CA 1
ATOM 879 C C . LYS A 1 108 ? -27.987 -8.518 43.466 1.00 97.88 108 LYS A C 1
ATOM 881 O O . LYS A 1 108 ? -28.785 -8.406 44.393 1.00 97.88 108 LYS A O 1
ATOM 886 N N . CYS A 1 109 ? -28.319 -9.060 42.297 1.00 97.25 109 CYS A N 1
ATOM 887 C CA . CYS A 1 109 ? -29.621 -9.682 42.059 1.00 97.25 109 CYS A CA 1
ATOM 888 C C . CYS A 1 109 ? -29.851 -10.900 42.964 1.00 97.25 109 CYS A C 1
ATOM 890 O O . CYS A 1 109 ? -30.898 -10.978 43.602 1.00 97.25 109 CYS A O 1
ATOM 892 N N . ARG A 1 110 ? -28.863 -11.796 43.094 1.00 97.81 110 ARG A N 1
ATOM 893 C CA . ARG A 1 110 ? -28.952 -12.945 44.016 1.00 97.81 110 ARG A CA 1
ATOM 894 C C . ARG A 1 110 ? -29.089 -12.510 45.478 1.00 97.81 110 ARG A C 1
ATOM 896 O O . ARG A 1 110 ? -29.946 -13.031 46.182 1.00 97.81 110 ARG A O 1
ATOM 903 N N . ASP A 1 111 ? -28.299 -11.524 45.914 1.00 97.00 111 ASP A N 1
ATOM 904 C CA . ASP A 1 111 ? -28.369 -10.976 47.279 1.00 97.00 111 ASP A CA 1
ATOM 905 C C . ASP A 1 111 ? -29.775 -10.410 47.586 1.00 97.00 111 ASP A C 1
ATOM 907 O O . ASP A 1 111 ? -30.282 -10.551 48.701 1.00 97.00 111 ASP A O 1
ATOM 911 N N . LYS A 1 112 ? -30.415 -9.766 46.596 1.00 96.81 112 LYS A N 1
ATOM 912 C CA . LYS A 1 112 ? -31.792 -9.261 46.696 1.00 96.81 112 LYS A CA 1
ATOM 913 C C . LYS A 1 112 ? -32.797 -10.406 46.839 1.00 96.81 112 LYS A C 1
ATOM 915 O O . LYS A 1 112 ? -33.612 -10.369 47.755 1.00 96.81 112 LYS A O 1
ATOM 920 N N . GLU A 1 113 ? -32.724 -11.417 45.974 1.00 96.38 113 GLU A N 1
ATOM 921 C CA . GLU A 1 113 ? -33.620 -12.582 46.027 1.00 96.38 113 GLU A CA 1
ATOM 922 C C . GLU A 1 113 ? -33.534 -13.312 47.374 1.00 96.38 113 GLU A C 1
ATOM 924 O O . GLU A 1 113 ? -34.558 -13.683 47.948 1.00 96.38 113 GLU A O 1
ATOM 929 N N . GLU A 1 114 ? -32.327 -13.477 47.921 1.00 95.50 114 GLU A N 1
ATOM 930 C CA . GLU A 1 114 ? -32.123 -14.081 49.240 1.00 95.50 114 GLU A CA 1
ATOM 931 C C . GLU A 1 114 ? -32.723 -13.222 50.367 1.00 95.50 114 GLU A C 1
ATOM 933 O O . GLU A 1 114 ? -33.345 -13.742 51.299 1.00 95.50 114 GLU A O 1
ATOM 938 N N . ALA A 1 115 ? -32.563 -11.896 50.295 1.00 93.75 115 ALA A N 1
ATOM 939 C CA . ALA A 1 115 ? -33.134 -10.984 51.280 1.00 93.75 115 ALA A CA 1
ATOM 940 C C . ALA A 1 115 ? -34.673 -11.004 51.258 1.00 93.75 115 ALA A C 1
ATOM 942 O O . ALA A 1 115 ? -35.285 -11.084 52.326 1.00 93.75 115 ALA A O 1
ATOM 943 N N . ASP A 1 116 ? -35.282 -11.020 50.069 1.00 93.50 116 ASP A N 1
ATOM 944 C CA . ASP A 1 116 ? -36.735 -11.112 49.886 1.00 93.50 116 ASP A CA 1
ATOM 945 C C . ASP A 1 116 ? -37.282 -12.459 50.411 1.00 93.50 116 ASP A C 1
ATOM 947 O O . ASP A 1 116 ? -38.280 -12.500 51.136 1.00 93.50 116 ASP A O 1
ATOM 951 N N . GLN A 1 117 ? -36.593 -13.578 50.141 1.00 92.25 117 GLN A N 1
ATOM 952 C CA . GLN A 1 117 ? -36.967 -14.896 50.679 1.00 92.25 117 GLN A CA 1
ATOM 953 C C . GLN A 1 117 ? -36.891 -14.957 52.212 1.00 92.25 117 GLN A C 1
ATOM 955 O O . GLN A 1 117 ? -37.746 -15.575 52.854 1.00 92.25 117 GLN A O 1
ATOM 960 N N . ASN A 1 118 ? -35.881 -14.319 52.810 1.00 89.94 118 ASN A N 1
ATOM 961 C CA . ASN A 1 118 ? -35.714 -14.271 54.262 1.00 89.94 118 ASN A CA 1
ATOM 962 C C . ASN A 1 118 ? -36.814 -13.460 54.960 1.00 89.94 118 ASN A C 1
ATOM 964 O O . ASN A 1 118 ? -37.220 -13.830 56.062 1.00 89.94 118 ASN A O 1
ATOM 968 N N . VAL A 1 119 ? -37.323 -12.397 54.327 1.00 89.31 119 VAL A N 1
ATOM 969 C CA . VAL A 1 119 ? -38.513 -11.671 54.805 1.00 89.31 119 VAL A CA 1
ATOM 970 C C . VAL A 1 119 ? -39.739 -12.590 54.783 1.00 89.31 119 VAL A C 1
ATOM 972 O O . VAL A 1 119 ? -40.449 -12.690 55.782 1.00 89.31 119 VAL A O 1
ATOM 975 N N . ASN A 1 120 ? -39.955 -13.321 53.683 1.00 85.44 120 ASN A N 1
ATOM 976 C CA . ASN A 1 120 ? -41.138 -14.170 53.497 1.00 85.44 120 ASN A CA 1
ATOM 977 C C . ASN A 1 120 ? -41.207 -15.379 54.448 1.00 85.44 120 ASN A C 1
ATOM 979 O O . ASN A 1 120 ? -42.296 -15.866 54.743 1.00 85.44 120 ASN A O 1
ATOM 983 N N . ARG A 1 121 ? -40.060 -15.891 54.911 1.00 84.38 121 ARG A N 1
ATOM 984 C CA . ARG A 1 121 ? -39.985 -17.083 55.775 1.00 84.38 121 ARG A CA 1
ATOM 985 C C . ARG A 1 121 ? -40.133 -16.801 57.273 1.00 84.38 121 ARG A C 1
ATOM 987 O O . ARG A 1 121 ? -40.322 -17.750 58.027 1.00 84.38 121 ARG A O 1
ATOM 994 N N . ASN A 1 122 ? -40.008 -15.551 57.725 1.00 68.12 122 ASN A N 1
ATOM 995 C CA . ASN A 1 122 ? -39.823 -15.241 59.145 1.00 68.12 122 ASN A CA 1
ATOM 996 C C . ASN A 1 122 ? -40.877 -14.234 59.653 1.00 68.12 122 ASN A C 1
ATOM 998 O O . ASN A 1 122 ? -40.686 -13.024 59.562 1.00 68.12 122 ASN A O 1
ATOM 1002 N N . THR A 1 123 ? -42.000 -14.734 60.188 1.00 64.31 123 THR A N 1
ATOM 1003 C CA . THR A 1 123 ? -43.232 -13.936 60.418 1.00 64.31 123 THR A CA 1
ATOM 1004 C C . THR A 1 123 ? -43.594 -13.719 61.898 1.00 64.31 123 THR A C 1
ATOM 1006 O O . THR A 1 123 ? -44.599 -13.087 62.205 1.00 64.31 123 THR A O 1
ATOM 1009 N N . ASN A 1 124 ? -42.785 -14.202 62.847 1.00 71.56 124 ASN A N 1
ATOM 1010 C CA . ASN A 1 124 ? -43.250 -14.368 64.235 1.00 71.56 124 ASN A CA 1
ATOM 1011 C C . ASN A 1 124 ? -42.856 -13.225 65.199 1.00 71.56 124 ASN A C 1
ATOM 1013 O O . ASN A 1 124 ? -43.250 -13.254 66.362 1.00 71.56 124 ASN A O 1
ATOM 1017 N N . ASN A 1 125 ? -42.085 -12.218 64.755 1.00 75.62 125 ASN A N 1
ATOM 1018 C CA . ASN A 1 125 ? -41.650 -11.089 65.595 1.00 75.62 125 ASN A CA 1
ATOM 1019 C C . ASN A 1 125 ? -41.559 -9.764 64.812 1.00 75.62 125 ASN A C 1
ATOM 1021 O O . ASN A 1 125 ? -40.727 -9.615 63.916 1.00 75.62 125 ASN A O 1
ATOM 1025 N N . THR A 1 126 ? -42.362 -8.771 65.210 1.00 79.81 126 THR A N 1
ATOM 1026 C CA . THR A 1 126 ? -42.506 -7.468 64.535 1.00 79.81 126 THR A CA 1
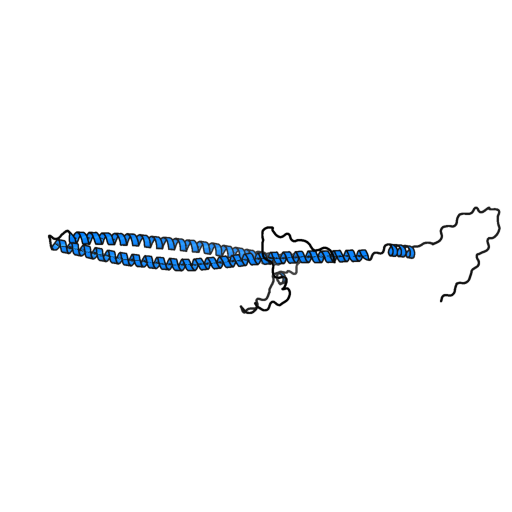ATOM 1027 C C . THR A 1 126 ? -41.195 -6.679 64.421 1.00 79.81 126 THR A C 1
ATOM 1029 O O . THR A 1 126 ? -40.880 -6.179 63.344 1.00 79.81 126 THR A O 1
ATOM 1032 N N . LYS A 1 127 ? -40.369 -6.624 65.480 1.00 83.50 127 LYS A N 1
ATOM 1033 C CA . LYS A 1 127 ? -39.077 -5.898 65.448 1.00 83.50 127 LYS A CA 1
ATOM 1034 C C . LYS A 1 127 ? -38.054 -6.563 64.523 1.00 83.50 127 LYS A C 1
ATOM 1036 O O . LYS A 1 127 ? -37.222 -5.893 63.914 1.00 83.50 127 LYS A O 1
ATOM 1041 N N . GLN A 1 128 ? -38.082 -7.892 64.432 1.00 85.56 128 GLN A N 1
ATOM 1042 C CA . GLN A 1 128 ? -37.187 -8.637 63.545 1.00 85.56 128 GLN A CA 1
ATOM 1043 C C . GLN A 1 128 ? -37.601 -8.475 62.078 1.00 85.56 128 GLN A C 1
ATOM 1045 O O . GLN A 1 128 ? -36.736 -8.339 61.212 1.00 85.56 128 GLN A O 1
ATOM 1050 N N . LEU A 1 129 ? -38.908 -8.431 61.817 1.00 86.44 129 LEU A N 1
ATOM 1051 C CA . LEU A 1 129 ? -39.473 -8.227 60.488 1.00 86.44 129 LEU A CA 1
ATOM 1052 C C . LEU A 1 129 ? -39.096 -6.857 59.903 1.00 86.44 129 LEU A C 1
ATOM 1054 O O . LEU A 1 129 ? -38.660 -6.786 58.757 1.00 86.44 129 LEU A O 1
ATOM 1058 N N . GLU A 1 130 ? -39.166 -5.781 60.694 1.00 88.75 130 GLU A N 1
ATOM 1059 C CA . GLU A 1 130 ? -38.729 -4.438 60.272 1.00 88.75 130 GLU A CA 1
ATOM 1060 C C . GLU A 1 130 ? -37.257 -4.413 59.835 1.00 88.75 130 GLU A C 1
ATOM 1062 O O . GLU A 1 130 ? -36.916 -3.864 58.785 1.00 88.75 130 GLU A O 1
ATOM 1067 N N . LYS A 1 131 ? -36.376 -5.069 60.600 1.00 90.44 131 LYS A N 1
ATOM 1068 C CA . LYS A 1 131 ? -34.947 -5.166 60.270 1.00 90.44 131 LYS A CA 1
ATOM 1069 C C . LYS A 1 131 ? -34.702 -5.944 58.972 1.00 90.44 131 LYS A C 1
ATOM 1071 O O . LYS A 1 131 ? -33.834 -5.560 58.187 1.00 90.44 131 LYS A O 1
ATOM 1076 N N . LEU A 1 132 ? -35.435 -7.037 58.749 1.00 90.81 132 LEU A N 1
ATOM 1077 C CA . LEU A 1 132 ? -35.336 -7.827 57.517 1.00 90.81 132 LEU A CA 1
ATOM 1078 C C . LEU A 1 132 ? -35.848 -7.038 56.305 1.00 90.81 132 LEU A C 1
ATOM 1080 O O . LEU A 1 132 ? -35.167 -7.012 55.282 1.00 90.81 132 LEU A O 1
ATOM 1084 N N . ASN A 1 133 ? -36.961 -6.314 56.450 1.00 91.81 133 ASN A N 1
ATOM 1085 C CA . ASN A 1 133 ? -37.489 -5.423 55.415 1.00 91.81 133 ASN A CA 1
ATOM 1086 C C . ASN A 1 133 ? -36.492 -4.319 55.035 1.00 91.81 133 ASN A C 1
ATOM 1088 O O . ASN A 1 133 ? -36.265 -4.077 53.850 1.00 91.81 133 ASN A O 1
ATOM 1092 N N . ALA A 1 134 ? -35.835 -3.688 56.014 1.00 94.19 134 ALA A N 1
ATOM 1093 C CA . ALA A 1 134 ? -34.797 -2.693 55.742 1.00 94.19 134 ALA A CA 1
ATOM 1094 C C . ALA A 1 134 ? -33.615 -3.290 54.951 1.00 94.19 134 ALA A C 1
ATOM 1096 O O . ALA A 1 134 ? -33.113 -2.671 54.011 1.00 94.19 134 ALA A O 1
ATOM 1097 N N . LYS A 1 135 ? -33.196 -4.520 55.285 1.00 94.94 135 LYS A N 1
ATOM 1098 C CA . LYS A 1 135 ? -32.129 -5.230 54.562 1.00 94.94 135 LYS A CA 1
ATOM 1099 C C . LYS A 1 135 ? -32.538 -5.577 53.125 1.00 94.94 135 LYS A C 1
ATOM 1101 O O . LYS A 1 135 ? -31.727 -5.394 52.219 1.00 94.94 135 LYS A O 1
ATOM 1106 N N . ALA A 1 136 ? -33.771 -6.038 52.912 1.00 95.25 136 ALA A N 1
ATOM 1107 C CA . ALA A 1 136 ? -34.313 -6.324 51.583 1.00 95.25 136 ALA A CA 1
ATOM 1108 C C . ALA A 1 136 ? -34.372 -5.061 50.711 1.00 95.25 136 ALA A C 1
ATOM 1110 O O . ALA A 1 136 ? -33.885 -5.057 49.579 1.00 95.25 136 ALA A O 1
ATOM 1111 N N . GLN A 1 137 ? -34.842 -3.944 51.274 1.00 96.31 137 GLN A N 1
ATOM 1112 C CA . GLN A 1 137 ? -34.877 -2.664 50.570 1.00 96.31 137 GLN A CA 1
ATOM 1113 C C . GLN A 1 137 ? -33.472 -2.166 50.189 1.00 96.31 137 GLN A C 1
ATOM 1115 O O . GLN A 1 137 ? -33.270 -1.690 49.071 1.00 96.31 137 GLN A O 1
ATOM 1120 N N . GLN A 1 138 ? -32.481 -2.324 51.073 1.00 97.38 138 GLN A N 1
ATOM 1121 C CA . GLN A 1 138 ? -31.091 -1.983 50.757 1.00 97.38 138 GLN A CA 1
ATOM 1122 C C . GLN A 1 138 ? -30.508 -2.888 49.661 1.00 97.38 138 GLN A C 1
ATOM 1124 O O . GLN A 1 138 ? -29.812 -2.407 48.766 1.00 97.38 138 GLN A O 1
ATOM 1129 N N . ALA A 1 139 ? -30.783 -4.196 49.706 1.00 97.00 139 ALA A N 1
ATOM 1130 C CA . ALA A 1 139 ? -30.339 -5.135 48.677 1.00 97.00 139 ALA A CA 1
ATOM 1131 C C . ALA A 1 139 ? -30.954 -4.800 47.308 1.00 97.00 139 ALA A C 1
ATOM 1133 O O . ALA A 1 139 ? -30.247 -4.817 46.300 1.00 97.00 139 ALA A O 1
ATOM 1134 N N . LYS A 1 140 ? -32.230 -4.394 47.285 1.00 97.44 140 LYS A N 1
ATOM 1135 C CA . LYS A 1 140 ? -32.908 -3.896 46.085 1.00 97.44 140 LYS A CA 1
ATOM 1136 C C . LYS A 1 140 ? -32.214 -2.663 45.498 1.00 97.44 140 LYS A C 1
ATOM 1138 O O . LYS A 1 140 ? -31.886 -2.683 44.316 1.00 97.44 140 LYS A O 1
ATOM 1143 N N . GLN A 1 141 ? -31.935 -1.636 46.305 1.00 97.81 141 GLN A N 1
ATOM 1144 C CA . GLN A 1 141 ? -31.229 -0.433 45.834 1.00 97.81 141 GLN A CA 1
ATOM 1145 C C . GLN A 1 141 ? -29.836 -0.761 45.279 1.00 97.81 141 GLN A C 1
ATOM 1147 O O . GLN A 1 141 ? -29.450 -0.265 44.224 1.00 97.81 141 GLN A O 1
ATOM 1152 N N . ASN A 1 142 ? -29.095 -1.647 45.951 1.00 97.50 142 ASN A N 1
ATOM 1153 C CA . ASN A 1 142 ? -27.772 -2.072 45.494 1.00 97.50 142 ASN A CA 1
ATOM 1154 C C . ASN A 1 142 ? -27.829 -2.824 44.152 1.00 97.50 142 ASN A C 1
ATOM 1156 O O . ASN A 1 142 ? -26.913 -2.692 43.341 1.00 97.50 142 ASN A O 1
ATOM 1160 N N . ALA A 1 143 ? -28.875 -3.623 43.923 1.00 98.12 143 ALA A N 1
ATOM 1161 C CA . ALA A 1 143 ? -29.091 -4.311 42.653 1.00 98.12 143 ALA A CA 1
ATOM 1162 C C . ALA A 1 143 ? -29.442 -3.331 41.525 1.00 98.12 143 ALA A C 1
ATOM 1164 O O . ALA A 1 143 ? -28.882 -3.442 40.438 1.00 98.12 143 ALA A O 1
ATOM 1165 N N . GLU A 1 144 ? -30.306 -2.348 41.793 1.00 98.06 144 GLU A N 1
ATOM 1166 C CA . GLU A 1 144 ? -30.680 -1.304 40.829 1.00 98.06 144 GLU A CA 1
ATOM 1167 C C . GLU A 1 144 ? -29.481 -0.427 40.432 1.00 98.06 144 GLU A C 1
ATOM 1169 O O . GLU A 1 144 ? -29.303 -0.117 39.255 1.00 98.06 144 GLU A O 1
ATOM 1174 N N . GLU A 1 145 ? -28.614 -0.071 41.382 1.00 98.06 145 GLU A N 1
ATOM 1175 C CA . GLU A 1 145 ? -27.396 0.695 41.089 1.00 98.06 145 GLU A CA 1
ATOM 1176 C C . GLU A 1 145 ? -26.384 -0.126 40.275 1.00 98.06 145 GLU A C 1
ATOM 1178 O O . GLU A 1 145 ? -25.803 0.364 39.303 1.00 98.06 145 GLU A O 1
ATOM 1183 N N . ALA A 1 146 ? -26.205 -1.408 40.617 1.00 97.75 146 ALA A N 1
ATOM 1184 C CA . ALA A 1 146 ? -25.339 -2.302 39.854 1.00 97.75 146 ALA A CA 1
ATOM 1185 C C . ALA A 1 146 ? -25.855 -2.533 38.420 1.00 97.75 146 ALA A C 1
ATOM 1187 O O . ALA A 1 146 ? -25.044 -2.626 37.497 1.00 97.75 146 ALA A O 1
ATOM 1188 N N . ASP A 1 147 ? -27.178 -2.587 38.227 1.00 98.12 147 ASP A N 1
ATOM 1189 C CA . ASP A 1 147 ? -27.819 -2.688 36.910 1.00 98.12 147 ASP A CA 1
ATOM 1190 C C . ASP A 1 147 ? -27.537 -1.449 36.058 1.00 98.12 147 ASP A C 1
ATOM 1192 O O . ASP A 1 147 ? -27.021 -1.558 34.945 1.00 98.12 147 ASP A O 1
ATOM 1196 N N . ARG A 1 148 ? -27.774 -0.252 36.614 1.00 98.00 148 ARG A N 1
ATOM 1197 C CA . ARG A 1 148 ? -27.489 1.021 35.931 1.00 98.00 148 ARG A CA 1
ATOM 1198 C C . ARG A 1 148 ? -26.035 1.107 35.481 1.00 98.00 148 ARG A C 1
ATOM 1200 O O . ARG A 1 148 ? -25.766 1.438 34.325 1.00 98.00 148 ARG A O 1
ATOM 1207 N N . LEU A 1 149 ? -25.098 0.761 36.365 1.00 97.44 149 LEU A N 1
ATOM 1208 C CA . LEU A 1 149 ? -23.673 0.773 36.044 1.00 97.44 149 LEU A CA 1
ATOM 1209 C C . LEU A 1 149 ? -23.316 -0.258 34.961 1.00 97.44 149 LEU A C 1
ATOM 1211 O O . LEU A 1 149 ? -22.519 0.027 34.063 1.00 97.44 149 LEU A O 1
ATOM 1215 N N . TYR A 1 150 ? -23.902 -1.458 35.018 1.00 98.00 150 TYR A N 1
ATOM 1216 C CA . TYR A 1 150 ? -23.686 -2.477 33.995 1.00 98.00 150 TYR A CA 1
ATOM 1217 C C . TYR A 1 150 ? -24.216 -2.022 32.626 1.00 98.00 150 TYR A C 1
ATOM 1219 O O . TYR A 1 150 ? -23.477 -2.078 31.639 1.00 98.00 150 TYR A O 1
ATOM 1227 N N . GLN A 1 151 ? -25.439 -1.489 32.566 1.00 97.75 151 GLN A N 1
ATOM 1228 C CA . GLN A 1 151 ? -26.042 -0.948 31.341 1.00 97.75 151 GLN A CA 1
ATOM 1229 C C . GLN A 1 151 ? -25.208 0.190 30.741 1.00 97.75 151 GLN A C 1
ATOM 1231 O O . GLN A 1 151 ? -24.968 0.215 29.527 1.00 97.75 151 GLN A O 1
ATOM 1236 N N . GLN A 1 152 ? -24.707 1.103 31.579 1.00 97.19 152 GLN A N 1
ATOM 1237 C CA . GLN A 1 152 ? -23.825 2.181 31.141 1.00 97.19 152 GLN A CA 1
ATOM 1238 C C . GLN A 1 152 ? -22.541 1.629 30.507 1.00 97.19 152 GLN A C 1
ATOM 1240 O O . GLN A 1 152 ? -22.171 2.042 29.409 1.00 97.19 152 GLN A O 1
ATOM 1245 N N . ASN A 1 153 ? -21.884 0.659 31.148 1.00 96.00 153 ASN A N 1
ATOM 1246 C CA . ASN A 1 153 ? -20.648 0.074 30.625 1.00 96.00 153 ASN A CA 1
ATOM 1247 C C . ASN A 1 153 ? -20.860 -0.710 29.328 1.00 96.00 153 ASN A C 1
ATOM 1249 O O . ASN A 1 153 ? -20.024 -0.633 28.429 1.00 96.00 153 ASN A O 1
ATOM 1253 N N . VAL A 1 154 ? -21.972 -1.441 29.204 1.00 97.00 154 VAL A N 1
ATOM 1254 C CA . VAL A 1 154 ? -22.345 -2.118 27.950 1.00 97.00 154 VAL A CA 1
ATOM 1255 C C . VAL A 1 154 ? -22.576 -1.099 26.837 1.00 97.00 154 VAL A C 1
ATOM 1257 O O . VAL A 1 154 ? -22.084 -1.288 25.726 1.00 97.00 154 VAL A O 1
ATOM 1260 N N . THR A 1 155 ? -23.254 0.009 27.139 1.00 97.12 155 THR A N 1
ATOM 1261 C CA . THR A 1 155 ? -23.499 1.088 26.173 1.00 97.12 155 THR A CA 1
ATOM 1262 C C . THR A 1 155 ? -22.194 1.735 25.710 1.00 97.12 155 THR A C 1
ATOM 1264 O O . THR A 1 155 ? -21.982 1.910 24.511 1.00 97.12 155 THR A O 1
ATOM 1267 N N . THR A 1 156 ? -21.292 2.060 26.639 1.00 95.00 156 THR A N 1
ATOM 1268 C CA . THR A 1 156 ? -19.978 2.641 26.322 1.00 95.00 156 THR A CA 1
ATOM 1269 C C . THR 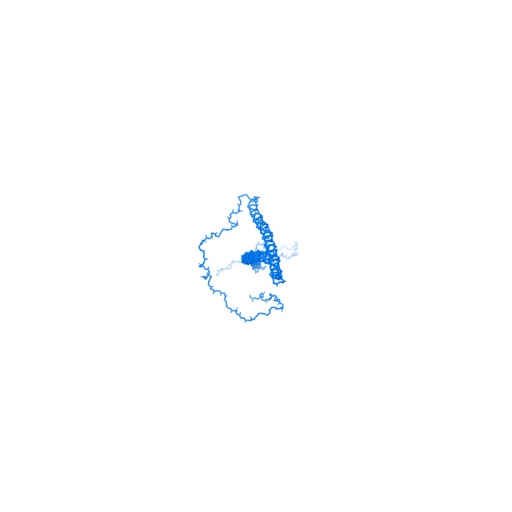A 1 156 ? -19.135 1.693 25.472 1.00 95.00 156 THR A C 1
ATOM 1271 O O . THR A 1 156 ? -18.569 2.113 24.465 1.00 95.00 156 THR A O 1
ATOM 1274 N N . LEU A 1 157 ? -19.103 0.405 25.822 1.00 95.50 157 LEU A N 1
ATOM 1275 C CA . LEU A 1 157 ? -18.407 -0.617 25.042 1.00 95.50 157 LEU A CA 1
ATOM 1276 C C . LEU A 1 157 ? -18.984 -0.745 23.622 1.00 95.50 157 LEU A C 1
ATOM 1278 O O . LEU A 1 157 ? -18.223 -0.855 22.663 1.00 95.50 157 LEU A O 1
ATOM 1282 N N . GLY A 1 158 ? -20.312 -0.700 23.479 1.00 95.50 158 GLY A N 1
ATOM 1283 C CA . GLY A 1 158 ? -20.979 -0.727 22.176 1.00 95.50 158 GLY A CA 1
ATOM 1284 C C . GLY A 1 158 ? -20.574 0.449 21.284 1.00 95.50 158 GLY A C 1
ATOM 1285 O O . GLY A 1 158 ? -20.210 0.240 20.130 1.00 95.50 158 GLY A O 1
ATOM 1286 N N . LYS A 1 159 ? -20.547 1.670 21.836 1.00 96.00 159 LYS A N 1
ATOM 1287 C CA . LYS A 1 159 ? -20.099 2.870 21.107 1.00 96.00 159 LYS A CA 1
ATOM 1288 C C . LYS A 1 159 ? -18.637 2.768 20.671 1.00 96.00 159 LYS A C 1
ATOM 1290 O O . LYS A 1 159 ? -18.342 2.985 19.500 1.00 96.00 159 LYS A O 1
ATOM 1295 N N . ALA A 1 160 ? -17.749 2.370 21.584 1.00 94.06 160 ALA A N 1
ATOM 1296 C CA . ALA A 1 160 ? -16.328 2.200 21.284 1.00 94.06 160 ALA A CA 1
ATOM 1297 C C . ALA A 1 160 ? -16.094 1.163 20.171 1.00 94.06 160 ALA A C 1
ATOM 1299 O O . ALA A 1 160 ? -15.276 1.380 19.280 1.00 94.06 160 ALA A O 1
ATOM 1300 N N . ARG A 1 161 ? -16.854 0.057 20.175 1.00 95.25 161 ARG A N 1
ATOM 1301 C CA . ARG A 1 161 ? -16.825 -0.943 19.098 1.00 95.25 161 ARG A CA 1
ATOM 1302 C C . ARG A 1 161 ? -17.230 -0.336 17.754 1.00 95.25 161 ARG A C 1
ATOM 1304 O O . ARG A 1 161 ? -16.562 -0.586 16.756 1.00 95.25 161 ARG A O 1
ATOM 1311 N N . ASP A 1 162 ? -18.324 0.419 17.710 1.00 96.25 162 ASP A N 1
ATOM 1312 C CA . ASP A 1 162 ? -18.848 0.971 16.456 1.00 96.25 162 ASP A CA 1
ATOM 1313 C C . ASP A 1 162 ? -17.910 2.018 15.847 1.00 96.25 162 ASP A C 1
ATOM 1315 O O . ASP A 1 162 ? -17.748 2.073 14.628 1.00 96.25 162 ASP A O 1
ATOM 1319 N N . GLU A 1 163 ? -17.269 2.833 16.684 1.00 93.56 163 GLU A N 1
ATOM 1320 C CA . GLU A 1 163 ? -16.223 3.767 16.260 1.00 93.56 163 GLU A CA 1
ATOM 1321 C C . GLU A 1 163 ? -14.993 3.025 15.730 1.00 93.56 163 GLU A C 1
ATOM 1323 O O . GLU A 1 163 ? -14.537 3.320 14.625 1.00 93.56 163 GLU A O 1
ATOM 1328 N N . TRP A 1 164 ? -14.517 2.007 16.456 1.00 93.19 164 TRP A N 1
ATOM 1329 C CA . TRP A 1 164 ? -13.390 1.182 16.019 1.00 93.19 164 TRP A CA 1
ATOM 1330 C C . TRP A 1 164 ? -13.654 0.511 14.667 1.00 93.19 164 TRP A C 1
ATOM 1332 O O . TRP A 1 164 ? -12.816 0.583 13.773 1.00 93.19 164 TRP A O 1
ATOM 1342 N N . MET A 1 165 ? -14.840 -0.075 14.473 1.00 94.00 165 MET A N 1
ATOM 1343 C CA . MET A 1 165 ? -15.223 -0.698 13.201 1.00 94.00 165 MET A CA 1
ATOM 1344 C C . MET A 1 165 ? -15.153 0.294 12.034 1.00 94.00 165 MET A C 1
ATOM 1346 O O . MET A 1 165 ? -14.636 -0.041 10.970 1.00 94.00 165 MET A O 1
ATOM 1350 N N . LYS A 1 166 ? -15.651 1.522 12.226 1.00 95.00 166 LYS A N 1
ATOM 1351 C CA . LYS A 1 166 ? -15.614 2.566 11.190 1.00 95.00 166 LYS A CA 1
ATOM 1352 C C . LYS A 1 166 ? -14.185 2.964 10.841 1.00 95.00 166 LYS A C 1
ATOM 1354 O O . LYS A 1 166 ? -13.858 3.076 9.664 1.00 95.00 166 LYS A O 1
ATOM 1359 N N . GLU A 1 167 ? -13.342 3.185 11.844 1.00 90.56 167 GLU A N 1
ATOM 1360 C CA . GLU A 1 167 ? -11.943 3.561 11.624 1.00 90.56 167 GLU A CA 1
ATOM 1361 C C . GLU A 1 167 ? -11.139 2.420 10.988 1.00 90.56 167 GLU A C 1
ATOM 1363 O O . GLU A 1 167 ? -10.332 2.670 10.094 1.00 90.56 167 GLU A O 1
ATOM 1368 N N . HIS A 1 168 ? -11.413 1.169 11.368 1.00 92.12 168 HIS A N 1
ATOM 1369 C CA . HIS A 1 168 ? -10.788 -0.006 10.765 1.00 92.12 168 HIS A CA 1
ATOM 1370 C C . HIS A 1 168 ? -11.099 -0.113 9.268 1.00 92.12 168 HIS A C 1
ATOM 1372 O O . HIS A 1 168 ? -10.183 -0.262 8.463 1.00 92.12 168 HIS A O 1
ATOM 1378 N N . VAL A 1 169 ? -12.371 0.040 8.881 1.00 95.25 169 VAL A N 1
ATOM 1379 C CA . VAL A 1 169 ? -12.775 0.030 7.466 1.00 95.25 169 VAL A CA 1
ATOM 1380 C C . VAL A 1 169 ? -12.058 1.131 6.684 1.00 95.25 169 VAL A C 1
ATOM 1382 O O . VAL A 1 169 ? -11.446 0.842 5.659 1.00 95.25 169 VAL A O 1
ATOM 1385 N N . LYS A 1 170 ? -12.037 2.369 7.197 1.00 93.50 170 LYS A N 1
ATOM 1386 C CA . LYS A 1 170 ? -11.320 3.481 6.546 1.00 93.50 170 LYS A CA 1
ATOM 1387 C C . LYS A 1 170 ? -9.826 3.196 6.379 1.00 93.50 170 LYS A C 1
ATOM 1389 O O . LYS A 1 170 ? -9.241 3.541 5.353 1.00 93.50 170 LYS A O 1
ATOM 1394 N N . ALA A 1 171 ? -9.193 2.591 7.385 1.00 88.56 171 ALA A N 1
ATOM 1395 C CA . ALA A 1 171 ? -7.786 2.214 7.306 1.00 88.56 171 ALA A CA 1
ATOM 1396 C C . ALA A 1 171 ? -7.555 1.162 6.208 1.00 88.56 171 ALA A C 1
ATOM 1398 O O . ALA A 1 171 ? -6.637 1.318 5.404 1.00 88.56 171 ALA A O 1
ATOM 1399 N N . CYS A 1 172 ? -8.413 0.139 6.121 1.00 92.88 172 CYS A N 1
ATOM 1400 C CA . CYS A 1 172 ? -8.363 -0.864 5.056 1.00 92.88 172 CYS A CA 1
ATOM 1401 C C . CYS A 1 172 ? -8.513 -0.241 3.662 1.00 92.88 172 CYS A C 1
ATOM 1403 O O . CYS A 1 172 ? -7.677 -0.503 2.800 1.00 92.88 172 CYS A O 1
ATOM 1405 N N . GLU A 1 173 ? -9.509 0.624 3.458 1.00 95.00 173 GLU A N 1
ATOM 1406 C CA . GLU A 1 173 ? -9.728 1.327 2.185 1.00 95.00 173 GLU A CA 1
ATOM 1407 C C . GLU A 1 173 ? -8.508 2.171 1.782 1.00 95.00 173 GLU A C 1
ATOM 1409 O O . GLU A 1 173 ? -8.094 2.183 0.620 1.00 95.00 173 GLU A O 1
ATOM 1414 N N . MET A 1 174 ? -7.881 2.854 2.747 1.00 89.69 174 MET A N 1
ATOM 1415 C CA . MET A 1 174 ? -6.660 3.626 2.510 1.00 89.69 174 MET A CA 1
ATOM 1416 C C . MET A 1 174 ? -5.488 2.727 2.090 1.00 89.69 174 MET A C 1
ATOM 1418 O O . MET A 1 174 ? -4.775 3.053 1.136 1.00 89.69 174 MET A O 1
ATOM 1422 N N . PHE A 1 175 ? -5.272 1.603 2.779 1.00 87.06 175 PHE A N 1
ATOM 1423 C CA . PHE A 1 175 ? -4.197 0.669 2.436 1.00 87.06 175 PHE A CA 1
ATOM 1424 C C . PHE A 1 175 ? -4.420 0.010 1.076 1.00 87.06 175 PHE A C 1
ATOM 1426 O O . PHE A 1 175 ? -3.476 -0.116 0.295 1.00 87.06 175 PHE A O 1
ATOM 1433 N N . GLU A 1 176 ? -5.661 -0.358 0.763 1.00 94.00 176 GLU A N 1
ATOM 1434 C CA . GLU A 1 176 ? -6.030 -0.886 -0.546 1.00 94.00 176 GLU A CA 1
ATOM 1435 C C . GLU A 1 176 ? -5.734 0.134 -1.647 1.00 94.00 176 GLU A C 1
ATOM 1437 O O . GLU A 1 176 ? -5.061 -0.191 -2.628 1.00 94.00 176 GLU A O 1
ATOM 1442 N N . LYS A 1 177 ? -6.135 1.396 -1.454 1.00 93.38 177 LYS A N 1
ATOM 1443 C CA . LYS A 1 177 ? -5.839 2.477 -2.398 1.00 93.38 177 LYS A CA 1
ATOM 1444 C C . LYS A 1 177 ? -4.334 2.630 -2.644 1.00 93.38 177 LYS A C 1
ATOM 1446 O O . LYS A 1 177 ? -3.913 2.672 -3.799 1.00 93.38 177 LYS A O 1
ATOM 1451 N N . GLN A 1 178 ? -3.515 2.655 -1.591 1.00 85.94 178 GLN A N 1
ATOM 1452 C CA . GLN A 1 178 ? -2.055 2.743 -1.736 1.00 85.94 178 GLN A CA 1
ATOM 1453 C C . GLN A 1 178 ? -1.470 1.527 -2.469 1.00 85.94 178 GLN A C 1
ATOM 1455 O O . GLN A 1 178 ? -0.567 1.665 -3.299 1.00 85.94 178 GLN A O 1
ATOM 1460 N N . ALA A 1 179 ? -1.987 0.327 -2.200 1.00 90.94 179 ALA A N 1
ATOM 1461 C CA . ALA A 1 179 ? -1.558 -0.882 -2.891 1.00 90.94 179 ALA A CA 1
ATOM 1462 C C . ALA A 1 179 ? -1.896 -0.826 -4.390 1.00 90.94 179 ALA A C 1
ATOM 1464 O O . ALA A 1 179 ? -1.039 -1.146 -5.221 1.00 90.94 179 ALA A O 1
ATOM 1465 N N . LEU A 1 180 ? -3.103 -0.368 -4.738 1.00 92.19 180 LEU A N 1
ATOM 1466 C CA . LEU A 1 180 ? -3.538 -0.169 -6.120 1.00 92.19 180 LEU A CA 1
ATOM 1467 C C . LEU A 1 180 ? -2.670 0.863 -6.843 1.00 92.19 180 LEU A C 1
ATOM 1469 O O . LEU A 1 180 ? -2.235 0.614 -7.968 1.00 92.19 180 LEU A O 1
ATOM 1473 N N . GLU A 1 181 ? -2.383 2.000 -6.212 1.00 91.56 181 GLU A N 1
ATOM 1474 C CA . GLU A 1 181 ? -1.504 3.035 -6.769 1.00 91.56 181 GLU A CA 1
ATOM 1475 C C . GLU A 1 181 ? -0.095 2.487 -7.031 1.00 91.56 181 GLU A C 1
ATOM 1477 O O . GLU A 1 181 ? 0.428 2.641 -8.137 1.00 91.56 181 GLU A O 1
ATOM 1482 N N . ARG A 1 182 ? 0.484 1.751 -6.072 1.00 91.06 182 ARG A N 1
ATOM 1483 C CA . ARG A 1 182 ? 1.806 1.119 -6.216 1.00 91.06 182 ARG A CA 1
ATOM 1484 C C . ARG A 1 182 ? 1.852 0.130 -7.382 1.00 91.06 182 ARG A C 1
ATOM 1486 O O . ARG A 1 182 ? 2.788 0.163 -8.182 1.00 91.06 182 ARG A O 1
ATOM 1493 N N . ILE A 1 183 ? 0.858 -0.755 -7.479 1.00 87.81 183 ILE A N 1
ATOM 1494 C CA . ILE A 1 183 ? 0.787 -1.768 -8.544 1.00 87.81 183 ILE A CA 1
ATOM 1495 C C . ILE A 1 183 ? 0.625 -1.091 -9.908 1.00 87.81 183 ILE A C 1
ATOM 1497 O O . ILE A 1 183 ? 1.349 -1.422 -10.849 1.00 87.81 183 ILE A O 1
ATOM 1501 N N . ASN A 1 184 ? -0.285 -0.119 -10.017 1.00 86.00 184 ASN A N 1
ATOM 1502 C CA . ASN A 1 184 ? -0.508 0.620 -11.258 1.00 86.00 184 ASN A CA 1
ATOM 1503 C C . ASN A 1 184 ? 0.745 1.383 -11.700 1.00 86.00 184 ASN A C 1
ATOM 1505 O O . ASN A 1 184 ? 1.096 1.335 -12.880 1.00 86.00 184 ASN A O 1
ATOM 1509 N N . PHE A 1 185 ? 1.435 2.045 -10.769 1.00 89.38 185 PHE A N 1
ATOM 1510 C CA . PHE A 1 185 ? 2.676 2.759 -11.055 1.00 89.38 185 PHE A CA 1
ATOM 1511 C C . PHE A 1 185 ? 3.746 1.823 -11.626 1.00 89.38 185 PHE A C 1
ATOM 1513 O O . PHE A 1 185 ? 4.306 2.101 -12.691 1.00 89.38 185 PHE A O 1
ATOM 1520 N N . LEU A 1 186 ? 3.990 0.686 -10.965 1.00 84.69 186 LEU A N 1
ATOM 1521 C CA . LEU A 1 186 ? 4.994 -0.280 -11.410 1.00 84.69 186 LEU A CA 1
ATOM 1522 C C . LEU A 1 186 ? 4.648 -0.850 -12.789 1.00 84.69 186 LEU A C 1
ATOM 1524 O O . LEU A 1 186 ? 5.494 -0.847 -13.683 1.00 84.69 186 LEU A O 1
ATOM 1528 N N . ARG A 1 187 ? 3.392 -1.273 -12.990 1.00 90.19 187 ARG A N 1
ATOM 1529 C CA . ARG A 1 187 ? 2.910 -1.783 -14.280 1.00 90.19 187 ARG A CA 1
ATOM 1530 C C . ARG A 1 187 ? 3.137 -0.767 -15.400 1.00 90.19 187 ARG A C 1
ATOM 1532 O O . ARG A 1 187 ? 3.695 -1.118 -16.435 1.00 90.19 187 ARG A O 1
ATOM 1539 N N . ASN A 1 188 ? 2.714 0.481 -15.200 1.00 83.12 188 ASN A N 1
ATOM 1540 C CA . ASN A 1 188 ? 2.806 1.527 -16.222 1.00 83.12 188 ASN A CA 1
ATOM 1541 C C . ASN A 1 188 ? 4.265 1.899 -16.533 1.00 83.12 188 ASN A C 1
ATOM 1543 O O . ASN A 1 188 ? 4.608 2.151 -17.689 1.00 83.12 188 ASN A O 1
ATOM 1547 N N . THR A 1 189 ? 5.130 1.892 -15.516 1.00 83.12 189 THR A N 1
ATOM 1548 C CA . THR A 1 189 ? 6.569 2.145 -15.675 1.00 83.12 189 THR A CA 1
ATOM 1549 C C . THR A 1 189 ? 7.221 1.061 -16.528 1.00 83.12 189 THR A C 1
ATOM 1551 O O . THR A 1 189 ? 7.871 1.371 -17.526 1.00 83.12 189 THR A O 1
ATOM 1554 N N . VAL A 1 190 ? 6.992 -0.212 -16.190 1.00 83.38 190 VAL A N 1
ATOM 1555 C CA . VAL A 1 190 ? 7.540 -1.348 -16.947 1.00 83.38 190 VAL A CA 1
ATOM 1556 C C . VAL A 1 190 ? 7.001 -1.359 -18.377 1.00 83.38 190 VAL A C 1
ATOM 1558 O O . VAL A 1 190 ? 7.779 -1.501 -19.315 1.00 83.38 190 VAL A O 1
ATOM 1561 N N . TRP A 1 191 ? 5.697 -1.137 -18.562 1.00 88.06 191 TRP A N 1
ATOM 1562 C CA . TRP A 1 191 ? 5.080 -1.031 -19.888 1.00 88.06 191 TRP A CA 1
ATOM 1563 C C . TRP A 1 191 ? 5.752 0.037 -20.758 1.00 88.06 191 TRP A C 1
ATOM 1565 O O . TRP A 1 191 ? 6.131 -0.224 -21.898 1.00 88.06 191 TRP A O 1
ATOM 1575 N N . THR A 1 192 ? 5.949 1.236 -20.205 1.00 84.75 192 THR A N 1
ATOM 1576 C CA . THR A 1 192 ? 6.593 2.345 -20.920 1.00 84.75 192 THR A CA 1
ATOM 1577 C C . THR A 1 192 ? 8.038 2.004 -21.282 1.00 84.75 192 THR A C 1
ATOM 1579 O O . THR A 1 192 ? 8.458 2.239 -22.413 1.00 84.75 192 THR A O 1
ATOM 1582 N N . HIS A 1 193 ? 8.786 1.396 -20.357 1.00 85.69 193 HIS A N 1
ATOM 1583 C CA . HIS A 1 193 ? 10.165 0.986 -20.608 1.00 85.69 193 HIS A CA 1
ATOM 1584 C C . HIS A 1 193 ? 10.265 -0.075 -21.714 1.00 85.69 193 HIS A C 1
ATOM 1586 O O . HIS A 1 193 ? 11.090 0.052 -22.616 1.00 85.69 193 HIS A O 1
ATOM 1592 N N . LEU A 1 194 ? 9.382 -1.077 -21.706 1.00 80.62 194 LEU A N 1
ATOM 1593 C CA . LEU A 1 194 ? 9.339 -2.106 -22.748 1.00 80.62 194 LEU A CA 1
ATOM 1594 C C . LEU A 1 194 ? 8.989 -1.528 -24.126 1.00 80.62 194 LEU A C 1
ATOM 1596 O O . LEU A 1 194 ? 9.573 -1.940 -25.130 1.00 80.62 194 LEU A O 1
ATOM 1600 N N . ASN A 1 195 ? 8.096 -0.537 -24.190 1.00 89.38 195 ASN A N 1
ATOM 1601 C CA . ASN A 1 195 ? 7.802 0.166 -25.441 1.00 89.38 195 ASN A CA 1
ATOM 1602 C C . ASN A 1 195 ? 9.011 0.961 -25.948 1.00 89.38 195 ASN A C 1
ATOM 1604 O O . ASN A 1 195 ? 9.286 0.948 -27.145 1.00 89.38 195 ASN A O 1
ATOM 1608 N N . GLN A 1 196 ? 9.764 1.602 -25.049 1.00 84.19 196 GLN A N 1
ATOM 1609 C CA . GLN A 1 196 ? 11.003 2.300 -25.402 1.00 84.19 196 GLN A CA 1
ATOM 1610 C C . GLN A 1 196 ? 12.034 1.333 -26.005 1.00 84.19 196 GLN A C 1
ATOM 1612 O O . GLN A 1 196 ? 12.615 1.632 -27.045 1.00 84.19 196 GLN A O 1
ATOM 1617 N N . LEU A 1 197 ? 12.239 0.166 -25.382 1.00 83.31 197 LEU A N 1
ATOM 1618 C CA . LEU A 1 197 ? 13.145 -0.867 -25.897 1.00 83.31 197 LEU A CA 1
ATOM 1619 C C . LEU A 1 197 ? 12.680 -1.396 -27.260 1.00 83.31 197 LEU A C 1
ATOM 1621 O O . LEU A 1 197 ? 13.487 -1.558 -28.169 1.00 83.31 197 LEU A O 1
ATOM 1625 N N . SER A 1 198 ? 11.371 -1.591 -27.433 1.00 91.69 198 SER A N 1
ATOM 1626 C CA . SER A 1 198 ? 10.798 -2.010 -28.717 1.00 91.69 198 SER A CA 1
ATOM 1627 C C . SER A 1 198 ? 11.067 -0.980 -29.819 1.00 91.69 198 SER A C 1
ATOM 1629 O O . SER A 1 198 ? 11.461 -1.349 -30.922 1.00 91.69 198 SER A O 1
ATOM 1631 N N . GLN A 1 199 ? 10.924 0.314 -29.511 1.00 90.50 199 GLN A N 1
ATOM 1632 C CA . GLN A 1 199 ? 11.247 1.394 -30.444 1.00 90.50 199 GLN A CA 1
ATOM 1633 C C . GLN A 1 199 ? 12.738 1.413 -30.806 1.00 90.50 199 GLN A C 1
ATOM 1635 O O . GLN A 1 199 ? 13.070 1.622 -31.969 1.00 90.50 199 GLN A O 1
ATOM 1640 N N . GLN A 1 200 ? 13.633 1.160 -29.843 1.00 86.69 200 GLN A N 1
ATOM 1641 C CA . GLN A 1 200 ? 15.071 1.059 -30.115 1.00 86.69 200 GLN A CA 1
ATOM 1642 C C . GLN A 1 200 ? 15.381 -0.073 -31.094 1.00 86.69 200 GLN A C 1
ATOM 1644 O O . GLN A 1 200 ? 16.157 0.141 -32.018 1.00 86.69 200 GLN A O 1
ATOM 1649 N N . CYS A 1 201 ? 14.746 -1.240 -30.946 1.00 93.50 201 CYS A N 1
ATOM 1650 C CA . CYS A 1 201 ? 14.920 -2.342 -31.892 1.00 93.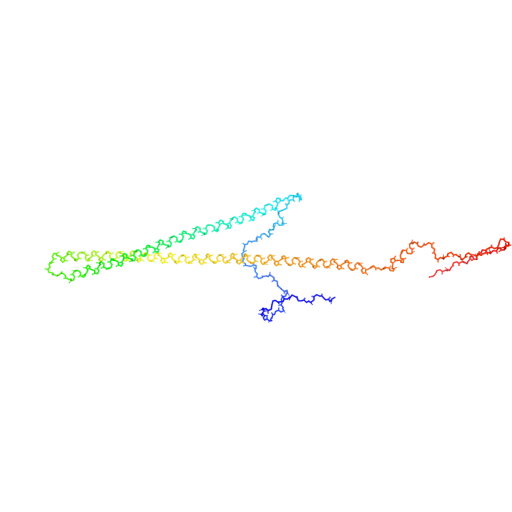50 201 CYS A CA 1
ATOM 1651 C C . CYS A 1 201 ? 14.503 -1.954 -33.316 1.00 93.50 201 CYS A C 1
ATOM 1653 O O . CYS A 1 201 ? 15.219 -2.278 -34.257 1.00 93.50 201 CYS A O 1
ATOM 1655 N N . VAL A 1 202 ? 13.382 -1.239 -33.468 1.00 94.06 202 VAL A N 1
ATOM 1656 C CA . VAL A 1 202 ? 12.920 -0.748 -34.778 1.00 94.06 202 VAL A CA 1
ATOM 1657 C C . VAL A 1 202 ? 13.925 0.235 -35.371 1.00 94.06 202 VAL A C 1
ATOM 1659 O O . VAL A 1 202 ? 14.337 0.070 -36.511 1.00 94.06 202 VAL A O 1
ATOM 1662 N N . THR A 1 203 ? 14.384 1.210 -34.587 1.00 93.56 203 THR A N 1
ATOM 1663 C CA . THR A 1 203 ? 15.382 2.178 -35.056 1.00 93.56 203 THR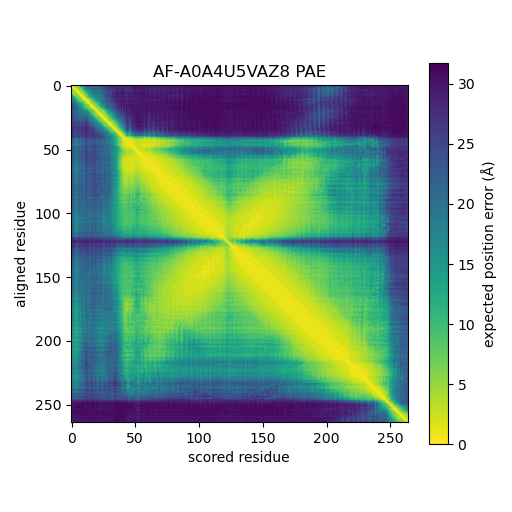 A CA 1
ATOM 1664 C C . THR A 1 203 ? 16.703 1.503 -35.429 1.00 93.56 203 THR A C 1
ATOM 1666 O O . THR A 1 203 ? 17.315 1.861 -36.429 1.00 93.56 203 THR A O 1
ATOM 1669 N N . SER A 1 204 ? 17.156 0.507 -34.663 1.00 94.12 204 SER A N 1
ATOM 1670 C CA . SER A 1 204 ? 18.340 -0.277 -35.029 1.00 94.12 204 SER A CA 1
ATOM 167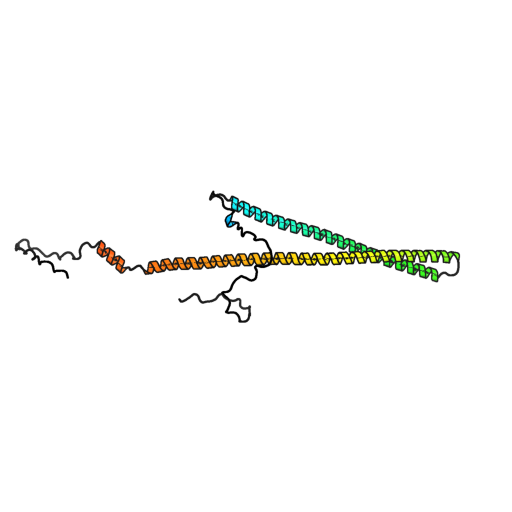1 C C . SER A 1 204 ? 18.140 -1.041 -36.339 1.00 94.12 204 SER A C 1
ATOM 1673 O O . SER A 1 204 ? 19.039 -1.027 -37.175 1.00 94.12 204 SER A O 1
ATOM 1675 N N . ASP A 1 205 ? 16.975 -1.663 -36.542 1.00 96.81 205 ASP A N 1
ATOM 1676 C CA . ASP A 1 205 ? 16.642 -2.373 -37.784 1.00 96.81 205 ASP A CA 1
ATOM 1677 C C . ASP A 1 205 ? 16.649 -1.436 -39.002 1.00 96.81 205 ASP A C 1
ATOM 1679 O O . ASP A 1 205 ? 17.264 -1.753 -40.020 1.00 96.81 205 ASP A O 1
ATOM 1683 N N . GLU A 1 206 ? 16.070 -0.239 -38.866 1.00 96.94 206 GLU A N 1
ATOM 1684 C CA . GLU A 1 206 ? 16.104 0.811 -39.892 1.00 96.94 206 GLU A CA 1
ATOM 1685 C C . GLU A 1 206 ? 17.544 1.220 -40.240 1.00 96.94 206 GLU A C 1
ATOM 1687 O O . GLU A 1 206 ? 17.896 1.304 -41.414 1.00 96.94 206 GLU A O 1
ATOM 1692 N N . LEU A 1 207 ? 18.414 1.411 -39.243 1.00 96.56 207 LEU A N 1
ATOM 1693 C CA . LEU A 1 207 ? 19.823 1.748 -39.482 1.00 96.56 207 LEU A CA 1
ATOM 1694 C C . LEU A 1 207 ? 20.577 0.624 -40.208 1.00 96.56 207 LEU A C 1
ATOM 1696 O O . LEU A 1 207 ? 21.399 0.895 -41.085 1.00 96.56 207 LEU A O 1
ATOM 1700 N N . TYR A 1 208 ? 20.301 -0.640 -39.875 1.00 97.38 208 TYR A N 1
ATOM 1701 C CA . TYR A 1 208 ? 20.890 -1.780 -40.581 1.00 97.38 208 TYR A CA 1
ATOM 1702 C C . TYR A 1 208 ? 20.369 -1.909 -42.017 1.00 97.38 208 TYR A C 1
ATOM 1704 O O . TYR A 1 208 ? 21.116 -2.328 -42.903 1.00 97.38 208 TYR A O 1
ATOM 1712 N N . GLU A 1 209 ? 19.110 -1.547 -42.265 1.00 97.88 209 GLU A N 1
ATOM 1713 C CA . GLU A 1 209 ? 18.532 -1.476 -43.609 1.00 97.88 209 GLU A CA 1
ATOM 1714 C C . GLU A 1 209 ? 19.242 -0.427 -44.474 1.00 97.88 209 GLU A C 1
ATOM 1716 O O . GLU A 1 209 ? 19.569 -0.714 -45.623 1.00 97.88 209 GLU A O 1
ATOM 1721 N N . GLU A 1 210 ? 19.553 0.751 -43.930 1.00 98.00 210 GLU A N 1
ATOM 1722 C CA . GLU A 1 210 ? 20.268 1.794 -44.679 1.00 98.00 210 GLU A CA 1
ATOM 1723 C C . GLU A 1 210 ? 21.679 1.356 -45.098 1.00 98.00 210 GLU A C 1
ATOM 1725 O O . GLU A 1 210 ? 22.088 1.582 -46.239 1.00 98.00 210 GLU A O 1
ATOM 1730 N N . VAL A 1 211 ? 22.404 0.642 -44.228 1.00 98.00 211 VAL A N 1
ATOM 1731 C CA . VAL A 1 211 ? 23.699 0.042 -44.599 1.00 98.00 211 VAL A CA 1
ATOM 1732 C C . VAL A 1 211 ? 23.524 -0.972 -45.731 1.00 98.00 211 VAL A C 1
ATOM 1734 O O . VAL A 1 211 ? 24.300 -0.960 -46.686 1.00 98.00 211 VAL A O 1
ATOM 1737 N N . ARG A 1 212 ? 22.496 -1.830 -45.667 1.00 98.44 212 ARG A N 1
ATOM 1738 C CA . ARG A 1 212 ? 22.221 -2.817 -46.726 1.00 98.44 212 ARG A CA 1
ATOM 1739 C C . ARG A 1 212 ? 21.921 -2.145 -48.065 1.00 98.44 212 ARG A C 1
ATOM 1741 O O . ARG A 1 212 ? 22.551 -2.507 -49.053 1.00 98.44 212 ARG A O 1
ATOM 1748 N N . LYS A 1 213 ? 21.070 -1.116 -48.091 1.00 97.56 213 LYS A N 1
ATOM 1749 C CA . LYS A 1 213 ? 20.790 -0.330 -49.307 1.00 97.56 213 LYS A CA 1
ATOM 1750 C C . LYS A 1 213 ? 22.036 0.337 -49.883 1.00 97.56 213 LYS A C 1
ATOM 1752 O O . LYS A 1 213 ? 22.190 0.388 -51.098 1.00 97.56 213 LYS A O 1
ATOM 1757 N N . SER A 1 214 ? 22.931 0.850 -49.035 1.00 97.50 214 SER A N 1
ATOM 1758 C CA . SER A 1 214 ? 24.198 1.425 -49.504 1.00 97.50 214 SER A CA 1
ATOM 1759 C C . SER A 1 214 ? 25.086 0.373 -50.171 1.00 97.50 214 SER A C 1
ATOM 1761 O O . SER A 1 214 ? 25.749 0.684 -51.154 1.00 97.50 214 SER A O 1
ATOM 1763 N N . LEU A 1 215 ? 25.104 -0.860 -49.658 1.00 97.25 215 LEU A N 1
ATOM 1764 C CA . LEU A 1 215 ? 25.872 -1.956 -50.253 1.00 97.25 215 LEU A CA 1
ATOM 1765 C C . LEU A 1 215 ? 25.262 -2.444 -51.573 1.00 97.25 215 LEU A C 1
ATOM 1767 O O . LEU A 1 215 ? 26.004 -2.828 -52.471 1.00 97.25 215 LEU A O 1
ATOM 1771 N N . GLU A 1 216 ? 23.936 -2.390 -51.721 1.00 96.56 216 GLU A N 1
ATOM 1772 C CA . GLU A 1 216 ? 23.243 -2.719 -52.979 1.00 96.56 216 GLU A CA 1
ATOM 1773 C C . GLU A 1 216 ? 23.608 -1.774 -54.137 1.00 96.56 216 GLU A C 1
ATOM 1775 O O . GLU A 1 216 ? 23.430 -2.141 -55.295 1.00 96.56 216 GLU A O 1
ATOM 1780 N N . GLN A 1 217 ? 24.135 -0.581 -53.843 1.00 95.38 217 GLN A N 1
ATOM 1781 C CA . GLN A 1 217 ? 24.593 0.382 -54.852 1.00 95.38 217 GLN A CA 1
ATOM 1782 C C . GLN A 1 217 ? 26.017 0.105 -55.361 1.00 95.38 217 GLN A C 1
ATOM 1784 O O . GLN A 1 217 ? 26.465 0.777 -56.284 1.00 95.38 217 GLN A O 1
ATOM 1789 N N . CYS A 1 218 ? 26.746 -0.847 -54.772 1.00 95.69 218 CYS A N 1
ATOM 1790 C CA . CYS A 1 218 ? 28.103 -1.179 -55.201 1.00 95.69 218 CYS A CA 1
ATOM 1791 C C . CYS A 1 218 ? 28.074 -2.010 -56.493 1.00 95.69 218 CYS A C 1
ATOM 1793 O O . CYS A 1 218 ? 27.732 -3.197 -56.471 1.00 95.69 218 CYS A O 1
ATOM 1795 N N . ASP A 1 219 ? 28.465 -1.397 -57.613 1.00 96.94 219 ASP A N 1
ATOM 1796 C CA . ASP A 1 219 ? 28.679 -2.095 -58.880 1.00 96.94 219 ASP A CA 1
ATOM 1797 C C . ASP A 1 219 ? 30.166 -2.429 -59.059 1.00 96.94 219 ASP A C 1
ATOM 1799 O O . ASP A 1 219 ? 30.998 -1.605 -59.440 1.00 96.94 219 ASP A O 1
ATOM 1803 N N . VAL A 1 220 ? 30.494 -3.697 -58.812 1.00 97.00 220 VAL A N 1
ATOM 1804 C CA . VAL A 1 220 ? 31.861 -4.218 -58.934 1.00 97.00 220 VAL A CA 1
ATOM 1805 C C . VAL A 1 220 ? 32.422 -4.024 -60.346 1.00 97.00 220 VAL A C 1
ATOM 1807 O O . VAL A 1 220 ? 33.627 -3.839 -60.507 1.00 97.00 220 VAL A O 1
ATOM 1810 N N . ARG A 1 221 ? 31.588 -4.092 -61.388 1.00 97.19 221 ARG A N 1
ATOM 1811 C CA . ARG A 1 221 ? 32.052 -3.910 -62.765 1.00 97.19 221 ARG A CA 1
ATOM 1812 C C . ARG A 1 221 ? 32.400 -2.451 -63.016 1.00 97.19 221 ARG A C 1
ATOM 1814 O O . ARG A 1 221 ? 33.469 -2.204 -63.565 1.00 97.19 221 ARG A O 1
ATOM 1821 N N . GLU A 1 222 ? 31.540 -1.528 -62.596 1.00 97.56 222 GLU A N 1
ATOM 1822 C CA . GLU A 1 222 ? 31.794 -0.090 -62.731 1.00 97.56 222 GLU A CA 1
ATOM 1823 C C . GLU A 1 222 ? 33.088 0.311 -62.007 1.00 97.56 222 GLU A C 1
ATOM 1825 O O . GLU A 1 222 ? 33.930 0.993 -62.591 1.00 97.56 222 GLU A O 1
ATOM 1830 N N . ASP A 1 223 ? 33.319 -0.206 -60.796 1.00 97.19 223 ASP A N 1
ATOM 1831 C CA . ASP A 1 223 ? 34.552 0.039 -60.037 1.00 97.19 223 ASP A CA 1
ATOM 1832 C C . ASP A 1 223 ? 35.809 -0.476 -60.769 1.00 97.19 223 ASP A C 1
ATOM 1834 O O . ASP A 1 223 ? 36.837 0.211 -60.837 1.00 97.19 223 ASP A O 1
ATOM 1838 N N . ILE A 1 224 ? 35.747 -1.681 -61.352 1.00 97.75 224 ILE A N 1
ATOM 1839 C CA . ILE A 1 224 ? 36.862 -2.259 -62.122 1.00 97.75 224 ILE A CA 1
ATOM 1840 C C . ILE A 1 224 ? 37.099 -1.481 -63.419 1.00 97.75 224 ILE A C 1
ATOM 1842 O O . ILE A 1 224 ? 38.249 -1.188 -63.756 1.00 97.75 224 ILE A O 1
ATOM 1846 N N . GLU A 1 225 ? 36.036 -1.121 -64.138 1.00 97.81 225 GLU A N 1
ATOM 1847 C CA . GLU A 1 225 ? 36.122 -0.300 -65.347 1.00 97.81 225 GLU A CA 1
ATOM 1848 C C . GLU A 1 225 ? 36.728 1.070 -65.030 1.00 97.81 225 GLU A C 1
ATOM 1850 O O . GLU A 1 225 ? 37.643 1.515 -65.727 1.00 97.81 225 GLU A O 1
ATOM 1855 N N . HIS A 1 226 ? 36.303 1.706 -63.935 1.00 97.44 226 HIS A N 1
ATOM 1856 C CA . HIS A 1 226 ? 36.876 2.958 -63.457 1.00 97.44 226 HIS A CA 1
ATOM 1857 C C . HIS A 1 226 ? 38.382 2.825 -63.190 1.00 97.44 226 HIS A C 1
ATOM 1859 O O . HIS A 1 226 ? 39.170 3.653 -63.657 1.00 97.44 226 HIS A O 1
ATOM 1865 N N . PHE A 1 227 ? 38.809 1.762 -62.502 1.00 97.44 227 PHE A N 1
ATOM 1866 C CA . PHE A 1 227 ? 40.226 1.519 -62.230 1.00 97.44 227 PHE A CA 1
ATOM 1867 C C . PHE A 1 227 ? 41.052 1.326 -63.509 1.00 97.44 227 PHE A C 1
ATOM 1869 O O . PHE A 1 227 ? 42.102 1.957 -63.659 1.00 97.44 227 PHE A O 1
ATOM 1876 N N . VAL A 1 228 ? 40.588 0.479 -64.436 1.00 97.06 228 VAL A N 1
ATOM 1877 C CA . VAL A 1 228 ? 41.275 0.234 -65.715 1.00 97.06 228 VAL A CA 1
ATOM 1878 C C . VAL A 1 228 ? 41.394 1.534 -66.505 1.00 97.06 228 VAL A C 1
ATOM 1880 O O . VAL A 1 228 ? 42.491 1.879 -66.947 1.00 97.06 228 VAL A O 1
ATOM 1883 N N . ASN A 1 229 ? 40.308 2.302 -66.610 1.00 96.19 229 ASN A N 1
ATOM 1884 C CA . ASN A 1 229 ? 40.302 3.586 -67.308 1.00 96.19 229 ASN A CA 1
ATOM 1885 C C . ASN A 1 229 ? 41.291 4.587 -66.694 1.00 96.19 229 ASN A C 1
ATOM 1887 O O . ASN A 1 229 ? 41.956 5.319 -67.427 1.00 96.19 229 ASN A O 1
ATOM 1891 N N . LEU A 1 230 ? 41.426 4.593 -65.366 1.00 96.94 230 LEU A N 1
ATOM 1892 C CA . LEU A 1 230 ? 42.321 5.496 -64.646 1.00 96.94 230 LEU A CA 1
ATOM 1893 C C . LEU A 1 230 ? 43.802 5.079 -64.718 1.00 96.94 230 LEU A C 1
ATOM 1895 O O . LEU A 1 230 ? 44.679 5.933 -64.577 1.00 96.94 230 LEU A O 1
ATOM 1899 N N . ARG A 1 231 ? 44.105 3.780 -64.865 1.00 97.06 231 ARG A N 1
ATOM 1900 C CA . ARG A 1 231 ? 45.461 3.230 -64.646 1.00 97.06 231 ARG A CA 1
ATOM 1901 C C . ARG A 1 231 ? 46.036 2.391 -65.783 1.00 97.06 231 ARG A C 1
ATOM 1903 O O . ARG A 1 231 ? 47.149 1.889 -65.631 1.00 97.06 231 ARG A O 1
ATOM 1910 N N . GLN A 1 232 ? 45.335 2.231 -66.901 1.00 96.06 232 GLN A N 1
ATOM 1911 C CA . GLN A 1 232 ? 45.862 1.496 -68.053 1.00 96.06 232 GLN A CA 1
ATOM 1912 C C . GLN A 1 232 ? 47.197 2.073 -68.554 1.00 96.06 232 GLN A C 1
ATOM 1914 O O . GLN A 1 232 ? 47.386 3.286 -68.633 1.00 96.06 232 GLN A O 1
ATOM 1919 N N . THR A 1 233 ? 48.130 1.186 -68.907 1.00 95.38 233 THR A N 1
ATOM 1920 C CA . THR A 1 233 ? 49.493 1.532 -69.357 1.00 95.38 233 THR A CA 1
ATOM 1921 C C . THR A 1 233 ? 49.736 1.242 -70.840 1.00 95.38 233 THR A C 1
ATOM 1923 O O . THR A 1 233 ? 50.821 1.505 -71.354 1.00 95.38 233 THR A O 1
ATOM 1926 N N . GLY A 1 234 ? 48.729 0.712 -71.534 1.00 90.44 234 GLY A N 1
ATOM 1927 C CA . GLY A 1 234 ? 48.768 0.346 -72.945 1.00 90.44 234 GLY A CA 1
ATOM 1928 C C . GLY A 1 234 ? 47.760 -0.761 -73.246 1.00 90.44 234 GLY A C 1
ATOM 1929 O O . GLY A 1 234 ? 47.492 -1.608 -72.398 1.00 90.44 234 GLY A O 1
ATOM 1930 N N . ASP A 1 235 ? 47.200 -0.750 -74.451 1.00 90.62 235 ASP A N 1
ATOM 1931 C CA . ASP A 1 235 ? 46.180 -1.692 -74.936 1.00 90.62 235 ASP A CA 1
ATOM 1932 C C . ASP A 1 235 ? 46.757 -2.772 -75.869 1.00 90.62 235 ASP A C 1
ATOM 1934 O O . ASP A 1 235 ? 46.053 -3.688 -76.297 1.00 90.62 235 ASP A O 1
ATOM 1938 N N . LYS A 1 236 ? 48.054 -2.676 -76.186 1.00 92.69 236 LYS A N 1
ATOM 1939 C CA . LYS A 1 236 ? 48.751 -3.581 -77.101 1.00 92.69 236 LYS A CA 1
ATOM 1940 C C . LYS A 1 236 ? 49.808 -4.392 -76.357 1.00 92.69 236 LYS A C 1
ATOM 1942 O O . LYS A 1 236 ? 50.690 -3.796 -75.734 1.00 92.69 236 LYS A O 1
ATOM 1947 N N . PRO A 1 237 ? 49.771 -5.734 -76.442 1.00 89.69 237 PRO A N 1
ATOM 1948 C CA . PRO A 1 237 ? 50.847 -6.553 -75.907 1.00 89.69 237 PRO A CA 1
ATOM 1949 C C . PRO A 1 237 ? 52.153 -6.286 -76.677 1.00 89.69 237 PRO A C 1
ATOM 1951 O O . PRO A 1 237 ? 52.104 -5.878 -77.844 1.00 89.69 237 PRO A O 1
ATOM 1954 N N . PRO A 1 238 ? 53.324 -6.535 -76.063 1.00 92.31 238 PRO A N 1
ATOM 1955 C CA . PRO A 1 238 ? 54.598 -6.470 -76.766 1.00 92.31 238 PRO A CA 1
ATOM 1956 C C . PRO A 1 238 ? 54.573 -7.339 -78.027 1.00 92.31 238 PRO A C 1
ATOM 1958 O O . PRO A 1 238 ? 54.113 -8.483 -77.992 1.00 92.31 238 PRO A O 1
ATOM 1961 N N . ALA A 1 239 ? 55.059 -6.794 -79.144 1.00 90.44 239 ALA A N 1
ATOM 1962 C CA . ALA A 1 239 ? 55.139 -7.542 -80.391 1.00 90.44 239 ALA A CA 1
ATOM 1963 C C . ALA A 1 239 ? 56.066 -8.764 -80.224 1.00 90.44 239 ALA A C 1
ATOM 1965 O O . ALA A 1 239 ? 57.068 -8.667 -79.506 1.00 90.44 239 ALA A O 1
ATOM 1966 N N . PRO A 1 240 ? 55.771 -9.903 -80.883 1.00 91.06 240 PRO A N 1
ATOM 1967 C CA . PRO A 1 240 ? 56.684 -11.037 -80.904 1.00 91.06 240 PRO A CA 1
ATOM 1968 C C . PRO A 1 240 ? 58.073 -10.608 -81.381 1.00 91.06 240 PRO A C 1
ATOM 1970 O O . PRO A 1 240 ? 58.196 -9.893 -82.376 1.00 91.06 240 PRO A O 1
ATOM 1973 N N . VAL A 1 241 ? 59.116 -11.057 -80.683 1.00 88.81 241 VAL A N 1
ATOM 1974 C CA . VAL A 1 241 ? 60.499 -10.804 -81.098 1.00 88.81 241 VAL A CA 1
ATOM 1975 C C . VAL A 1 241 ? 60.772 -11.634 -82.349 1.00 88.81 241 VAL A C 1
ATOM 1977 O O . VAL A 1 241 ? 60.765 -12.864 -82.299 1.00 88.81 241 VAL A O 1
ATOM 1980 N N . VAL A 1 242 ? 60.982 -10.966 -83.479 1.00 89.06 242 VAL A N 1
ATOM 1981 C CA . VAL A 1 242 ? 61.325 -11.614 -84.748 1.00 89.06 242 VAL A CA 1
ATOM 1982 C C . VAL A 1 242 ? 62.848 -11.695 -84.854 1.00 89.06 242 VAL A C 1
ATOM 1984 O O . VAL A 1 242 ? 63.550 -10.778 -84.438 1.00 89.06 242 VAL A O 1
ATOM 1987 N N . TYR A 1 243 ? 63.373 -12.804 -85.383 1.00 84.62 243 TYR A N 1
ATOM 1988 C CA . TYR A 1 243 ? 64.802 -12.923 -85.667 1.00 84.62 243 TYR A CA 1
ATOM 1989 C C . TYR A 1 243 ? 65.210 -11.889 -86.721 1.00 84.62 243 TYR A C 1
ATOM 1991 O O . TYR A 1 243 ? 64.780 -11.960 -87.873 1.00 84.62 243 TYR A O 1
ATOM 1999 N N . GLU A 1 244 ? 66.062 -10.952 -86.322 1.00 80.69 244 GLU A N 1
ATOM 2000 C CA . GLU A 1 244 ? 66.684 -9.990 -87.221 1.00 80.69 244 GLU A CA 1
ATOM 2001 C C . GLU A 1 244 ? 68.055 -10.518 -87.641 1.00 80.69 244 GLU A C 1
ATOM 2003 O O . GLU A 1 244 ? 68.978 -10.656 -86.834 1.00 80.69 244 GLU A O 1
ATOM 2008 N N . ASN A 1 245 ? 68.193 -10.853 -88.922 1.00 80.88 245 ASN A N 1
ATOM 2009 C CA . ASN A 1 245 ? 69.475 -11.262 -89.472 1.00 80.88 245 ASN A CA 1
ATOM 2010 C C . ASN A 1 245 ? 70.361 -10.019 -89.674 1.00 80.88 245 ASN A C 1
ATOM 2012 O O . ASN A 1 245 ? 69.987 -9.082 -90.378 1.00 80.88 245 ASN A O 1
ATOM 2016 N N . PHE A 1 246 ? 71.562 -10.036 -89.089 1.00 71.25 246 PHE A N 1
ATOM 2017 C CA . PHE A 1 246 ? 72.540 -8.940 -89.147 1.00 71.25 246 PHE A CA 1
ATOM 2018 C C . PHE A 1 246 ? 72.884 -8.479 -90.579 1.00 71.25 246 PHE A C 1
ATOM 2020 O O . PHE A 1 246 ? 73.251 -7.327 -90.788 1.00 71.25 246 PHE A O 1
ATOM 2027 N N . TYR A 1 247 ? 72.749 -9.359 -91.576 1.00 71.94 247 TYR A N 1
ATOM 2028 C CA . TYR A 1 247 ? 73.086 -9.084 -92.974 1.00 71.94 247 TYR A CA 1
ATOM 2029 C C . TYR A 1 247 ? 71.890 -8.659 -93.840 1.00 71.94 247 TYR A C 1
ATOM 2031 O O . TYR A 1 247 ? 72.091 -8.213 -94.970 1.00 71.94 247 TYR A O 1
ATOM 2039 N N . SER A 1 248 ? 70.647 -8.758 -93.356 1.00 63.94 248 SER A N 1
ATOM 2040 C CA . SER A 1 248 ? 69.455 -8.331 -94.104 1.00 63.94 248 SER A CA 1
ATOM 2041 C C . SER A 1 248 ? 69.152 -6.851 -93.869 1.00 63.94 248 SER A C 1
ATOM 2043 O O . SER A 1 248 ? 68.128 -6.481 -93.303 1.00 63.94 248 SER A O 1
ATOM 2045 N N . GLY A 1 249 ? 70.059 -5.980 -94.305 1.00 58.81 249 GLY A N 1
ATOM 2046 C CA . GLY A 1 249 ? 69.796 -4.547 -94.390 1.00 58.81 249 GLY A CA 1
ATOM 2047 C C . GLY A 1 249 ? 68.871 -4.223 -95.564 1.00 58.81 249 GLY A C 1
ATOM 2048 O O . GLY A 1 249 ? 69.362 -3.868 -96.631 1.00 58.81 249 GLY A O 1
ATOM 2049 N N . GLN A 1 250 ? 67.547 -4.315 -95.385 1.00 54.84 250 GLN A N 1
ATOM 2050 C CA . GLN A 1 250 ? 66.578 -3.614 -96.240 1.00 54.84 250 GLN A CA 1
ATOM 2051 C C . GLN A 1 250 ? 65.447 -2.987 -95.411 1.00 54.84 250 GLN A C 1
ATOM 2053 O O . GLN A 1 250 ? 64.573 -3.655 -94.871 1.00 54.84 250 GLN A O 1
ATOM 2058 N N . THR A 1 251 ? 65.532 -1.660 -95.331 1.00 54.25 251 THR A N 1
ATOM 2059 C CA . THR A 1 251 ? 64.528 -0.645 -94.982 1.00 54.25 251 THR A CA 1
ATOM 2060 C C . THR A 1 251 ? 63.063 -1.102 -94.934 1.00 54.25 251 THR A C 1
ATOM 2062 O O . THR A 1 251 ? 62.426 -1.281 -95.973 1.00 54.25 251 THR A O 1
ATOM 2065 N N . GLY A 1 252 ? 62.481 -1.143 -93.733 1.00 49.19 252 GLY A N 1
ATOM 2066 C CA . GLY A 1 252 ? 61.034 -1.027 -93.549 1.00 49.19 252 GLY A CA 1
ATOM 2067 C C . GLY A 1 252 ? 60.615 0.443 -93.646 1.00 49.19 252 GLY A C 1
ATOM 2068 O O . GLY A 1 252 ? 61.084 1.273 -92.871 1.00 49.19 252 GLY A O 1
ATOM 2069 N N . ALA A 1 253 ? 59.778 0.780 -94.628 1.00 53.56 253 ALA A N 1
ATOM 2070 C CA . ALA A 1 253 ? 59.242 2.127 -94.825 1.00 53.56 253 ALA A CA 1
ATOM 2071 C C . ALA A 1 253 ? 58.433 2.613 -93.599 1.00 53.56 253 ALA A C 1
ATOM 2073 O O . ALA A 1 253 ? 57.776 1.801 -92.942 1.00 53.56 253 ALA A O 1
ATOM 2074 N N . PRO A 1 254 ? 58.430 3.925 -93.286 1.00 51.69 254 PRO A N 1
ATOM 2075 C CA . PRO A 1 254 ? 57.612 4.454 -92.200 1.00 51.69 254 PRO A CA 1
ATOM 2076 C C . PRO A 1 254 ? 56.117 4.309 -92.541 1.00 51.69 254 PRO A C 1
ATOM 2078 O O . PRO A 1 254 ? 55.742 4.449 -93.709 1.00 51.69 254 PRO A O 1
ATOM 2081 N N . PRO A 1 255 ? 55.240 4.054 -91.552 1.00 52.81 255 PRO A N 1
ATOM 2082 C CA . PRO A 1 255 ? 53.822 3.866 -91.816 1.00 52.81 255 PRO A CA 1
ATOM 2083 C C . PRO A 1 255 ? 53.186 5.169 -92.313 1.00 52.81 255 PRO A C 1
ATOM 2085 O O . PRO A 1 255 ? 53.433 6.257 -91.785 1.00 52.81 255 PRO A O 1
ATOM 2088 N N . SER A 1 256 ? 52.348 5.047 -93.341 1.00 56.19 256 SER A N 1
ATOM 2089 C CA . SER A 1 256 ? 51.550 6.126 -93.914 1.00 56.19 256 SER A CA 1
ATOM 2090 C C . SER A 1 256 ? 50.617 6.731 -92.859 1.00 56.19 256 SER A C 1
ATOM 2092 O O . SER A 1 256 ? 49.722 6.070 -92.335 1.00 56.19 256 SER A O 1
ATOM 2094 N N . ARG A 1 257 ? 50.805 8.024 -92.555 1.00 52.78 257 ARG A N 1
ATOM 2095 C CA . ARG A 1 257 ? 49.820 8.822 -91.810 1.00 52.78 257 ARG A CA 1
ATOM 2096 C C . ARG A 1 257 ? 48.565 8.972 -92.669 1.00 52.78 257 ARG A C 1
ATOM 2098 O O . ARG A 1 257 ? 48.571 9.739 -93.628 1.00 52.78 257 ARG A O 1
ATOM 2105 N N . LEU A 1 258 ? 47.493 8.270 -92.317 1.00 59.41 258 LEU A N 1
ATOM 2106 C CA . LEU A 1 258 ? 46.152 8.601 -92.796 1.00 59.41 258 LEU A CA 1
ATOM 2107 C C . LEU A 1 258 ? 45.585 9.765 -91.957 1.00 59.41 258 LEU A C 1
ATOM 2109 O O . LEU A 1 258 ? 45.796 9.784 -90.741 1.00 59.41 258 LEU A O 1
ATOM 2113 N N . PRO A 1 259 ? 44.906 10.750 -92.573 1.00 55.88 259 PRO A N 1
ATOM 2114 C CA . PRO A 1 259 ? 44.288 11.857 -91.849 1.00 55.88 259 PRO A CA 1
ATOM 2115 C C . PRO A 1 259 ? 43.060 11.395 -91.036 1.00 55.88 259 PRO A C 1
ATOM 2117 O O . PRO A 1 259 ? 42.466 10.360 -91.351 1.00 55.88 259 PRO A O 1
ATOM 2120 N N . PRO A 1 260 ? 42.677 12.147 -89.987 1.00 56.06 260 PRO A N 1
ATOM 2121 C CA . PRO A 1 260 ? 41.651 11.733 -89.033 1.00 56.06 260 PRO A CA 1
ATOM 2122 C C . PRO A 1 260 ? 40.229 11.771 -89.629 1.00 56.06 260 PRO A C 1
ATOM 2124 O O . PRO A 1 260 ? 39.935 12.644 -90.451 1.00 56.06 260 PRO A O 1
ATOM 2127 N N . PRO A 1 261 ? 39.320 10.875 -89.196 1.00 57.53 261 PRO A N 1
ATOM 2128 C CA . PRO A 1 261 ? 37.916 10.920 -89.590 1.00 57.53 261 PRO A CA 1
ATOM 2129 C C . PRO A 1 261 ? 37.180 12.100 -88.932 1.00 57.53 261 PRO A C 1
ATOM 2131 O O . PRO A 1 261 ? 37.367 12.407 -87.755 1.00 57.53 261 PRO A O 1
ATOM 2134 N N . ILE A 1 262 ? 36.338 12.762 -89.728 1.00 55.31 262 ILE A N 1
ATOM 2135 C CA . ILE A 1 262 ? 35.503 13.908 -89.350 1.00 55.31 262 ILE A CA 1
ATOM 2136 C C . ILE A 1 262 ? 34.382 13.446 -88.409 1.00 55.31 262 ILE A C 1
ATOM 2138 O O . ILE A 1 262 ? 33.614 12.548 -88.751 1.00 55.31 262 ILE A O 1
ATOM 2142 N N . ILE A 1 263 ? 34.278 14.096 -87.249 1.00 54.97 263 ILE A N 1
ATOM 2143 C CA . ILE A 1 263 ? 33.180 13.945 -86.286 1.00 54.97 263 ILE A CA 1
ATOM 2144 C C . ILE A 1 263 ? 31.911 14.603 -86.858 1.00 54.97 263 ILE A C 1
ATOM 2146 O O . ILE A 1 263 ? 31.963 15.746 -87.321 1.00 54.97 263 ILE A O 1
ATOM 2150 N N . ARG A 1 264 ? 30.778 13.898 -86.789 1.00 48.34 264 ARG A N 1
ATOM 2151 C CA . ARG A 1 264 ? 29.425 14.471 -86.795 1.00 48.34 264 ARG A CA 1
ATOM 2152 C C . ARG A 1 264 ? 28.695 14.019 -85.545 1.00 48.34 264 ARG A C 1
ATOM 2154 O O . ARG A 1 264 ? 28.848 12.825 -85.208 1.00 48.34 264 ARG A O 1
#

Nearest PDB structures (foldseek):
  6xj1-assembly1_A  TM=5.667E-01  e=1.039E-04  Schizosaccharomyces pombe 972h-
  4bne-assembly1_B  TM=4.996E-01  e=2.967E-04  Gallus gallus
  3qwe-assembly1_A-2  TM=6.493E-01  e=9.253E-02  Homo sapiens
  5c21-assembly1_B  TM=5.366E-01  e=6.275E-01  Escherichia coli
  5c21-assembly1_A  TM=5.595E-01  e=2.597E+00  Escherichia coli

Sequence (264 aa):
MRQYKRRLALCPDCRVSDTVTERVYRPVEAAALLSTKVMKNLHFKDFFWNCDLTCTSGYDAIIQYLNDGKRTCKEVEEFMKARASIEEKYAKDLMGLSKKTKKTYEQKCRDKEEADQNVNRNTNNTKQLEKLNAKAQQAKQNAEEADRLYQQNVTTLGKARDEWMKEHVKACEMFEKQALERINFLRNTVWTHLNQLSQQCVTSDELYEEVRKSLEQCDVREDIEHFVNLRQTGDKPPAPVVYENFYSGQTGAPPSRLPPPIIR

Mean predicted aligned error: 15.2 Å

Secondary structure (DSSP, 8-state):
-----------TT----------------SS-SS---------HHHH---SSTT--HHHHHHHHHHHHHHHHHHHHHHHHHHHHHHHHHHHHHHHHHHHHHHHHHHHHHHHHHHHHHHHHH--S-HHHHHHHHHHHHHHHHHHHHHHHHHHHHHHHHHHHHHHHHHHHHHHHHHHHHHHHHHHHHHHHHHHHHHHHHHHHHHHHHHHHHHHHHHHHT--HHHHHHHHHHHH---SSPPPP-----TT----PPPPP-PPPPPP-

Organism: Collichthys lucidus (NCBI:txid240159)

Radius of gyration: 52.45 Å; Cα contacts (8 Å, |Δi|>4): 49; chains: 1; bounding box: 116×45×162 Å

pLDDT: mean 81.63, std 21.04, range [32.28, 98.44]